Protein AF-A0A2W5QM02-F1 (afdb_monomer_lite)

Radius of gyration: 65.1 Å; chains: 1; bounding box: 108×32×176 Å

Organism: NCBI:txid1549858

Sequence (210 aa):
MVDKAADEVVAARGCTPAEVTPYQVAKYLGCEPNGALYAKVRDWRRRRQDERGLAAIDMPAGAEGDFRAMLEQLTTQAVDHFVRTVRMVGGDLDRTAAMRIADAERRRVEAESETAEVLDLCQKAETDLAAATVRIGTLEDALAQAQRREDVLRGRLDQREADAAGHDTTAGPEEIVAAEAAEPSHSDGVDTDTPVQHAMPFHAADGASE

Foldseek 3Di:
DLLVLLVVLCVVVVDDLVPRQLVSSCVSVVHDDDPVSNVVSVVSSVVVVVVVVPDPPPQPVCNVVVVVVVVVVVVVVVVVVVVVVVVVVVVVVVVVVVVVVVVVVVVVVVVVVVVVVVVVVVVVVVVVVVVVVVVVVVVVVVVVVVVVVVVVVVVVVVVVVVVVVVVVVPPPPDDDDDDDDDDDDDDDDDDDDDDDDDDDDDDDDDDDDD

Secondary structure (DSSP, 8-state):
-HHHHHHHHHHHHT--TTT--HHHHHHHTT----HHHHHHHHHHHHHHHHHHHS------TTHHHHHHHHHHHHHHHHHHHHHHHHHHHHHHHHHHHHHHHHHHHHHHHHHHHHHHHHHHHHHHHHHHHHHHHHHHHHHHHHHHHHHHHHHHHHHHHHHHHHHHHHHTT-----------------------------------------

Structure (mmCIF, N/CA/C/O backbone):
data_AF-A0A2W5QM02-F1
#
_entry.id   AF-A0A2W5QM02-F1
#
loop_
_atom_site.group_PDB
_atom_site.id
_atom_site.type_symbol
_atom_site.label_atom_id
_atom_site.label_alt_id
_atom_site.label_comp_id
_atom_site.label_asym_id
_atom_site.label_entity_id
_atom_site.label_seq_id
_atom_site.pdbx_PDB_ins_code
_atom_site.Cartn_x
_atom_site.Cartn_y
_atom_site.Cartn_z
_atom_site.occupancy
_atom_site.B_iso_or_equiv
_atom_site.auth_seq_id
_atom_site.auth_comp_id
_atom_site.auth_asym_id
_atom_site.auth_atom_id
_atom_site.pdbx_PDB_model_num
ATOM 1 N N . MET A 1 1 ? -12.556 -9.566 67.731 1.00 70.19 1 MET A N 1
ATOM 2 C CA . MET A 1 1 ? -12.362 -10.015 69.131 1.00 70.19 1 MET A CA 1
ATOM 3 C C . MET A 1 1 ? -12.982 -9.032 70.120 1.00 70.19 1 MET A C 1
ATOM 5 O O . MET A 1 1 ? -13.856 -9.446 70.861 1.00 70.19 1 MET A O 1
ATOM 9 N N . VAL A 1 2 ? -12.606 -7.745 70.085 1.00 79.00 2 VAL A N 1
ATOM 10 C CA . VAL A 1 2 ? -13.185 -6.699 70.960 1.00 79.00 2 VAL A CA 1
ATOM 11 C C . VAL A 1 2 ? -14.681 -6.481 70.705 1.00 79.00 2 VAL A C 1
ATOM 13 O O . VAL A 1 2 ? -15.441 -6.444 71.660 1.00 79.00 2 VAL A O 1
ATOM 16 N N . ASP A 1 3 ? -15.106 -6.423 69.441 1.00 82.69 3 ASP A N 1
ATOM 17 C CA . ASP A 1 3 ? -16.519 -6.232 69.072 1.00 82.69 3 ASP A CA 1
ATOM 18 C C . ASP A 1 3 ? -17.416 -7.361 69.600 1.00 82.69 3 ASP A C 1
ATOM 20 O O . ASP A 1 3 ? -18.421 -7.100 70.247 1.00 82.69 3 ASP A O 1
ATOM 24 N N . LYS A 1 4 ? -16.986 -8.620 69.420 1.00 85.94 4 LYS A N 1
ATOM 25 C CA . LYS A 1 4 ? -17.695 -9.803 69.928 1.00 85.94 4 LYS A CA 1
ATOM 26 C C . LYS A 1 4 ? -17.806 -9.790 71.457 1.00 85.94 4 LYS A C 1
ATOM 28 O O . LYS A 1 4 ? -18.878 -10.028 71.989 1.00 85.94 4 LYS A O 1
ATOM 33 N N . ALA A 1 5 ? -16.719 -9.449 72.151 1.00 82.44 5 ALA A N 1
ATOM 34 C CA . ALA A 1 5 ? -16.721 -9.327 73.606 1.00 82.44 5 ALA A CA 1
ATOM 35 C C . ALA A 1 5 ? -17.612 -8.176 74.102 1.00 82.44 5 ALA A C 1
ATOM 37 O O . ALA A 1 5 ? -18.278 -8.306 75.123 1.00 82.44 5 ALA A O 1
ATOM 38 N N . ALA A 1 6 ? -17.648 -7.049 73.389 1.00 82.12 6 ALA A N 1
ATOM 39 C CA . ALA A 1 6 ? -18.544 -5.944 73.711 1.00 82.12 6 ALA A CA 1
ATOM 40 C C . ALA A 1 6 ? -20.019 -6.337 73.506 1.00 82.12 6 ALA A C 1
ATOM 42 O O . ALA A 1 6 ? -20.840 -6.050 74.375 1.00 82.12 6 ALA A O 1
ATOM 43 N N . ASP A 1 7 ? -20.338 -7.060 72.429 1.00 84.62 7 ASP A N 1
ATOM 44 C CA . ASP A 1 7 ? -21.678 -7.604 72.171 1.00 84.62 7 ASP A CA 1
ATOM 45 C C . ASP A 1 7 ? -22.087 -8.667 73.216 1.00 84.62 7 ASP A C 1
ATOM 47 O O . ASP A 1 7 ? -23.228 -8.687 73.675 1.00 84.62 7 ASP A O 1
ATOM 51 N N . GLU A 1 8 ? -21.158 -9.514 73.663 1.00 85.69 8 GLU A N 1
ATOM 52 C CA . GLU A 1 8 ? -21.390 -10.498 74.733 1.00 85.69 8 GLU A CA 1
ATOM 53 C C . GLU A 1 8 ? -21.613 -9.819 76.095 1.00 85.69 8 GLU A C 1
ATOM 55 O O . GLU A 1 8 ? -22.464 -10.255 76.870 1.00 85.69 8 GLU A O 1
ATOM 60 N N . VAL A 1 9 ? -20.921 -8.708 76.379 1.00 83.88 9 VAL A N 1
ATOM 61 C CA . VAL A 1 9 ? -21.158 -7.884 77.580 1.00 83.88 9 VAL A CA 1
ATOM 62 C C . VAL A 1 9 ? -22.532 -7.207 77.533 1.00 83.88 9 VAL A C 1
ATOM 64 O O . VAL A 1 9 ? -23.208 -7.163 78.563 1.00 83.88 9 VAL A O 1
ATOM 67 N N . VAL A 1 10 ? -22.963 -6.723 76.361 1.00 85.44 10 VAL A N 1
ATOM 68 C CA . VAL A 1 10 ? -24.332 -6.218 76.132 1.00 85.44 10 VAL A CA 1
ATOM 69 C C . VAL A 1 10 ? -25.358 -7.307 76.432 1.00 85.44 10 VAL A C 1
ATOM 71 O O . VAL A 1 10 ? -26.274 -7.084 77.222 1.00 85.44 10 VAL A O 1
ATOM 74 N N . ALA A 1 11 ? -25.184 -8.493 75.847 1.00 85.38 11 ALA A N 1
ATOM 75 C CA . ALA A 1 11 ? -26.117 -9.606 75.993 1.00 85.38 11 ALA A CA 1
ATOM 76 C C . ALA A 1 11 ? -26.186 -10.128 77.438 1.00 85.38 11 ALA A C 1
ATOM 78 O O . ALA A 1 11 ? -27.273 -10.371 77.955 1.00 85.38 11 ALA A O 1
ATOM 79 N N . ALA A 1 12 ? -25.043 -10.243 78.119 1.00 83.25 12 ALA A N 1
ATOM 80 C CA . ALA A 1 12 ? -24.969 -10.748 79.490 1.00 83.25 12 ALA A CA 1
ATOM 81 C C . ALA A 1 12 ? -25.548 -9.779 80.534 1.00 83.25 12 ALA A C 1
ATOM 83 O O . ALA A 1 12 ? -25.947 -10.210 81.615 1.00 83.25 12 ALA A O 1
ATOM 84 N N . ARG A 1 13 ? -25.567 -8.471 80.246 1.00 81.19 13 ARG A N 1
ATOM 85 C CA . ARG A 1 13 ? -26.055 -7.436 81.175 1.00 81.19 13 ARG A CA 1
ATOM 86 C C . ARG A 1 13 ? -27.401 -6.836 80.787 1.00 81.19 13 ARG A C 1
ATOM 88 O O . ARG A 1 13 ? -27.953 -6.080 81.580 1.00 81.19 13 ARG A O 1
ATOM 95 N N . GLY A 1 14 ? -27.906 -7.139 79.592 1.00 76.12 14 GLY A N 1
ATOM 96 C CA . GLY A 1 14 ? -29.138 -6.556 79.064 1.00 76.12 14 GLY A CA 1
ATOM 97 C C . GLY A 1 14 ? -29.080 -5.031 78.922 1.00 76.12 14 GLY A C 1
ATOM 98 O O . GLY A 1 14 ? -30.115 -4.378 79.001 1.00 76.12 14 GLY A O 1
ATOM 99 N N . CYS A 1 15 ? -27.885 -4.452 78.767 1.00 80.44 15 CYS A N 1
ATOM 100 C CA . CYS A 1 15 ? -27.685 -3.004 78.698 1.00 80.44 15 CYS A CA 1
ATOM 101 C C . CYS A 1 15 ? -27.652 -2.498 77.252 1.00 80.44 15 CYS A C 1
ATOM 103 O O . CYS A 1 15 ? -27.472 -3.264 76.306 1.00 80.44 15 CYS A O 1
ATOM 105 N N . THR A 1 16 ? -27.810 -1.192 77.043 1.00 81.06 16 THR A N 1
ATOM 106 C CA . THR A 1 16 ? -27.658 -0.634 75.690 1.00 81.06 16 THR A CA 1
ATOM 107 C C . THR A 1 16 ? -26.169 -0.509 75.307 1.00 81.06 16 THR A C 1
ATOM 109 O O . THR A 1 16 ? -25.324 -0.301 76.179 1.00 81.06 16 THR A O 1
ATOM 112 N N . PRO A 1 17 ? -25.789 -0.562 74.010 1.00 81.69 17 PRO A N 1
ATOM 113 C CA . PRO A 1 17 ? -24.401 -0.355 73.567 1.00 81.69 17 PRO A CA 1
ATOM 114 C C . PRO A 1 17 ? -23.770 0.968 74.046 1.00 81.69 17 PRO A C 1
ATOM 116 O O . PRO A 1 17 ? -22.546 1.091 74.135 1.00 81.69 17 PRO A O 1
ATOM 119 N N . ALA A 1 18 ? -24.598 1.963 74.389 1.00 80.88 18 ALA A N 1
ATOM 120 C CA . ALA A 1 18 ? -24.164 3.233 74.965 1.00 80.88 18 ALA A CA 1
ATOM 121 C C . ALA A 1 18 ? -23.69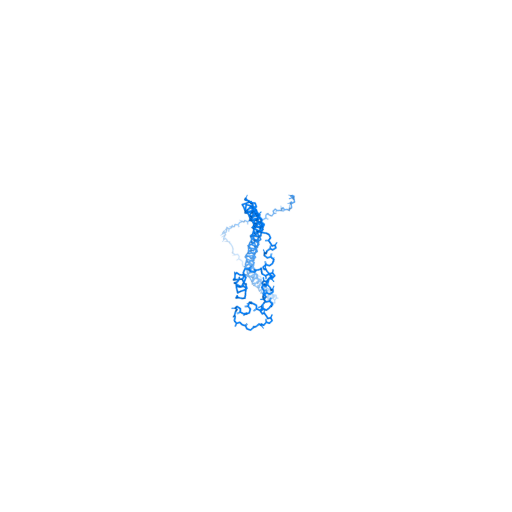2 3.109 76.429 1.00 80.88 18 ALA A C 1
ATOM 123 O O . ALA A 1 18 ? -22.816 3.863 76.856 1.00 80.88 18 ALA A O 1
ATOM 124 N N . GLU A 1 19 ? -24.220 2.140 77.177 1.00 82.38 19 GLU A N 1
ATOM 125 C CA . GLU A 1 19 ? -23.939 1.909 78.601 1.00 82.38 19 GLU A CA 1
ATOM 126 C C . GLU A 1 19 ? -22.705 1.024 78.836 1.00 82.38 19 GLU A C 1
ATOM 128 O O . GLU A 1 19 ? -22.156 0.998 79.940 1.00 82.38 19 GLU A O 1
ATOM 133 N N . VAL A 1 20 ? -22.220 0.326 77.803 1.00 84.56 20 VAL A N 1
ATOM 134 C CA . VAL A 1 20 ? -21.036 -0.543 77.896 1.00 84.56 20 VAL A CA 1
ATOM 135 C C . VAL A 1 20 ? -19.776 0.287 78.053 1.00 84.56 20 VAL A C 1
ATOM 137 O O . VAL A 1 20 ? -19.350 0.960 77.113 1.00 84.56 20 VAL A O 1
ATOM 140 N N . THR A 1 21 ? -19.129 0.230 79.213 1.00 86.25 21 THR A N 1
ATOM 141 C CA . THR A 1 21 ? -17.875 0.964 79.420 1.00 86.25 21 THR A CA 1
ATOM 142 C C . THR A 1 21 ? -16.672 0.169 78.895 1.00 86.25 21 THR A C 1
ATOM 144 O O . THR A 1 21 ? -16.645 -1.058 79.002 1.00 86.25 21 THR A O 1
ATOM 147 N N . PRO A 1 22 ? -15.620 0.831 78.374 1.00 84.81 22 PRO A N 1
ATOM 148 C CA . PRO A 1 22 ? -14.420 0.138 77.892 1.00 84.81 22 PRO A CA 1
ATOM 149 C C . PRO A 1 22 ? -13.742 -0.751 78.944 1.00 84.81 22 PRO A C 1
ATOM 151 O O . PRO A 1 22 ? -13.165 -1.783 78.612 1.00 84.81 22 PRO A O 1
ATOM 154 N N . TYR A 1 23 ? -13.865 -0.386 80.222 1.00 84.81 23 TYR A N 1
ATOM 155 C CA . TYR A 1 23 ? -13.373 -1.178 81.347 1.00 84.81 23 TYR A CA 1
ATOM 156 C C . TYR A 1 23 ? -14.112 -2.517 81.504 1.00 84.81 23 TYR A C 1
ATOM 158 O O . TYR A 1 23 ? -13.507 -3.526 81.855 1.00 84.81 23 TYR A O 1
ATOM 166 N N . GLN A 1 24 ? -15.413 -2.556 81.213 1.00 83.56 24 GLN A N 1
ATOM 167 C CA . GLN A 1 24 ? -16.201 -3.790 81.279 1.00 83.56 24 GLN A CA 1
ATOM 168 C C . GLN A 1 24 ? -15.778 -4.777 80.187 1.00 83.56 24 GLN A C 1
ATOM 170 O O . GLN A 1 24 ? -15.658 -5.968 80.459 1.00 83.56 24 GLN A O 1
ATOM 175 N N . VAL A 1 25 ? -15.476 -4.271 78.989 1.00 83.75 25 VAL A N 1
ATOM 176 C CA . VAL A 1 25 ? -14.951 -5.081 77.880 1.00 83.75 25 VAL A CA 1
ATOM 177 C C . VAL A 1 25 ? -13.534 -5.579 78.190 1.00 83.75 25 VAL A C 1
ATOM 179 O O . VAL A 1 25 ? -13.230 -6.741 77.940 1.00 83.75 25 VAL A O 1
ATOM 182 N N . ALA A 1 26 ? -12.688 -4.747 78.811 1.00 85.19 26 ALA A N 1
ATOM 183 C CA . ALA A 1 26 ? -11.350 -5.145 79.266 1.00 85.19 26 ALA A CA 1
ATOM 184 C C . ALA A 1 26 ? -11.403 -6.275 80.306 1.00 85.19 26 ALA A C 1
ATOM 186 O O . ALA A 1 26 ? -10.700 -7.276 80.182 1.00 85.19 26 ALA A O 1
ATOM 187 N N . LYS A 1 27 ? -12.295 -6.138 81.298 1.00 86.19 27 LYS A N 1
ATOM 188 C CA . LYS A 1 27 ? -12.514 -7.141 82.346 1.00 86.19 27 LYS A CA 1
ATOM 189 C C . LYS A 1 27 ? -13.035 -8.461 81.777 1.00 86.19 27 LYS A C 1
ATOM 191 O O . LYS A 1 27 ? -12.634 -9.515 82.251 1.00 86.19 27 LYS A O 1
ATOM 196 N N . TYR A 1 28 ? -13.905 -8.402 80.769 1.00 84.88 28 TYR A N 1
ATOM 197 C CA . TYR A 1 28 ? -14.427 -9.590 80.093 1.00 84.88 28 TYR A CA 1
ATOM 198 C C . TYR A 1 28 ? -13.350 -10.321 79.279 1.00 84.88 28 TYR A C 1
ATOM 200 O O . TYR A 1 28 ? -13.291 -11.545 79.281 1.00 84.88 28 TYR A O 1
ATOM 208 N N . LEU A 1 29 ? -12.455 -9.572 78.633 1.00 84.31 29 LEU A N 1
ATOM 209 C CA . LEU A 1 29 ? -11.336 -10.115 77.859 1.00 84.31 29 LEU A CA 1
ATOM 210 C C . LEU A 1 29 ? -10.138 -10.554 78.719 1.00 84.31 29 LEU A C 1
ATOM 212 O O . LEU A 1 29 ? -9.174 -11.085 78.172 1.00 84.31 29 LEU A O 1
ATOM 216 N N . GLY A 1 30 ? -10.169 -10.315 80.036 1.00 83.44 30 GLY A N 1
ATOM 217 C CA . GLY A 1 30 ? -9.066 -10.640 80.944 1.00 83.44 30 GLY A CA 1
ATOM 218 C C . GLY A 1 30 ? -7.769 -9.878 80.645 1.00 83.44 30 GLY A C 1
ATOM 219 O O . GLY A 1 30 ? -6.693 -10.360 80.985 1.00 83.44 30 GLY A O 1
ATOM 220 N N . CYS A 1 31 ? -7.852 -8.716 79.990 1.00 82.94 31 CYS A N 1
ATOM 221 C CA . CYS A 1 31 ? -6.693 -7.930 79.563 1.00 82.94 31 CYS A CA 1
ATOM 222 C C . CYS A 1 31 ? -6.575 -6.608 80.332 1.00 82.94 31 CYS A C 1
ATOM 224 O O . CYS A 1 31 ? -7.580 -6.029 80.755 1.00 82.94 31 CYS A O 1
ATOM 226 N N . GLU A 1 32 ? -5.353 -6.080 80.453 1.00 82.19 32 GLU A N 1
ATOM 227 C CA . GLU A 1 32 ? -5.149 -4.757 81.044 1.00 82.19 32 GLU A CA 1
ATOM 228 C C . GLU A 1 32 ? -5.805 -3.654 80.191 1.00 82.19 32 GLU A C 1
ATOM 230 O O . GLU A 1 32 ? -5.692 -3.667 78.958 1.00 82.19 32 GLU A O 1
ATOM 235 N N . PRO A 1 33 ? -6.502 -2.683 80.812 1.00 78.69 33 PRO A N 1
ATOM 236 C CA . PRO A 1 33 ? -7.115 -1.588 80.076 1.00 78.69 33 PRO A CA 1
ATOM 237 C C . PRO A 1 33 ? -6.045 -0.728 79.393 1.00 78.69 33 PRO A C 1
ATOM 239 O O . PRO A 1 33 ? -5.286 -0.027 80.057 1.00 78.69 33 PRO A O 1
ATOM 242 N N . ASN A 1 34 ? -6.003 -0.746 78.058 1.00 84.38 34 ASN A N 1
ATOM 243 C CA . ASN A 1 34 ? -5.109 0.108 77.276 1.00 84.38 34 ASN A CA 1
ATOM 244 C C . ASN A 1 34 ? -5.888 1.122 76.415 1.00 84.38 34 ASN A C 1
ATOM 246 O O . ASN A 1 34 ? -7.068 0.940 76.094 1.00 84.38 34 ASN A O 1
ATOM 250 N N . GLY A 1 35 ? -5.215 2.201 76.002 1.00 84.12 35 GLY A N 1
ATOM 251 C CA . GLY A 1 35 ? -5.830 3.256 75.188 1.00 84.12 35 GLY A CA 1
ATOM 252 C C . GLY A 1 35 ? -6.360 2.774 73.827 1.00 84.12 35 GLY A C 1
ATOM 253 O O . GLY A 1 35 ? -7.368 3.290 73.342 1.00 84.12 35 GLY A O 1
ATOM 254 N N . ALA A 1 36 ? -5.744 1.745 73.236 1.00 84.12 36 ALA A N 1
ATOM 255 C CA . ALA A 1 36 ? -6.172 1.163 71.963 1.00 84.12 36 ALA A CA 1
ATOM 256 C C . ALA A 1 36 ? -7.489 0.373 72.089 1.00 84.12 36 ALA A C 1
ATOM 258 O O . ALA A 1 36 ? -8.341 0.440 71.202 1.00 84.12 36 ALA A O 1
ATOM 259 N N . LEU A 1 37 ? -7.708 -0.320 73.207 1.00 85.88 37 LEU A N 1
ATOM 260 C CA . LEU A 1 37 ? -8.962 -0.993 73.532 1.00 85.88 37 LEU A CA 1
ATOM 261 C C . LEU A 1 37 ? -10.084 0.036 73.687 1.00 85.88 37 LEU A C 1
ATOM 263 O O . LEU A 1 37 ? -11.177 -0.151 73.160 1.00 85.88 37 LEU A O 1
ATOM 267 N N . TYR A 1 38 ? -9.802 1.162 74.340 1.00 88.31 38 TYR A N 1
ATOM 268 C CA . TYR A 1 38 ? -10.787 2.229 74.533 1.00 88.31 38 TYR A CA 1
ATOM 269 C C . TYR A 1 38 ? -11.161 2.917 73.222 1.00 88.31 38 TYR A C 1
ATOM 271 O O . TYR A 1 38 ? -12.298 3.364 73.065 1.00 88.31 38 TYR A O 1
ATOM 279 N N . ALA A 1 39 ? -10.221 3.024 72.282 1.00 87.62 39 ALA A N 1
ATOM 280 C CA . ALA A 1 39 ? -10.511 3.490 70.931 1.00 87.62 39 ALA A CA 1
ATOM 281 C C . ALA A 1 39 ? -11.424 2.497 70.193 1.00 87.62 39 ALA A C 1
ATOM 283 O O . ALA A 1 39 ? -12.447 2.907 69.651 1.00 87.62 39 ALA A O 1
ATOM 284 N N . LYS A 1 40 ? -11.128 1.192 70.262 1.00 88.19 40 LYS A N 1
ATOM 285 C CA . LYS A 1 40 ? -11.932 0.142 69.612 1.00 88.19 40 LYS A CA 1
ATOM 286 C C . LYS A 1 40 ? -13.347 0.017 70.179 1.00 88.19 40 LYS A C 1
ATOM 288 O O . LYS A 1 40 ? -14.286 -0.115 69.409 1.00 88.19 40 LYS A O 1
ATOM 293 N N . VAL A 1 41 ? -13.529 0.121 71.498 1.00 87.06 41 VAL A N 1
ATOM 294 C CA . VAL A 1 41 ? -14.873 0.091 72.112 1.00 87.06 41 VAL A CA 1
ATOM 295 C C . VAL A 1 41 ? -15.684 1.340 71.743 1.00 87.06 41 VAL A C 1
ATOM 297 O O . VAL A 1 41 ? -16.892 1.252 71.544 1.00 87.06 41 VAL A O 1
ATOM 300 N N . ARG A 1 42 ? -15.038 2.506 71.600 1.00 87.94 42 ARG A N 1
ATOM 301 C CA . ARG A 1 42 ? -15.707 3.726 71.114 1.00 87.94 42 ARG A CA 1
ATOM 302 C C . ARG A 1 42 ? -16.105 3.626 69.642 1.00 87.94 42 ARG A C 1
ATOM 304 O O . ARG A 1 42 ? -17.203 4.051 69.300 1.00 87.94 42 ARG A O 1
ATOM 311 N N . ASP A 1 43 ? -15.245 3.056 68.803 1.00 88.62 43 ASP A N 1
ATOM 312 C CA . ASP A 1 43 ? -15.536 2.800 67.390 1.00 88.62 43 ASP A CA 1
ATOM 313 C C . ASP A 1 43 ? -16.677 1.787 67.213 1.00 88.62 43 ASP A C 1
ATOM 315 O O . ASP A 1 43 ? -17.647 2.060 66.510 1.00 88.62 43 ASP A O 1
ATOM 319 N N . TRP A 1 44 ? -16.628 0.669 67.943 1.00 91.00 44 TRP A N 1
ATOM 320 C CA . TRP A 1 44 ? -17.723 -0.301 67.999 1.00 91.00 44 TRP A CA 1
ATOM 321 C C . TRP A 1 44 ? -19.041 0.363 68.412 1.00 91.00 44 TRP A C 1
ATOM 323 O O . TRP A 1 44 ? -20.063 0.169 67.756 1.00 91.00 44 TRP A O 1
ATOM 333 N N . ARG A 1 45 ? -19.023 1.212 69.449 1.00 86.81 45 ARG A N 1
ATOM 334 C CA . ARG A 1 45 ? -20.225 1.928 69.895 1.00 86.81 45 ARG A CA 1
ATOM 335 C C . ARG A 1 45 ? -20.779 2.839 68.799 1.00 86.81 45 ARG A C 1
ATOM 337 O O . ARG A 1 45 ? -21.991 2.860 68.614 1.00 86.81 45 ARG A O 1
ATOM 344 N N . ARG A 1 46 ? -19.913 3.566 68.084 1.00 84.56 46 ARG A N 1
ATOM 345 C CA . ARG A 1 46 ? -20.311 4.433 66.966 1.00 84.56 46 ARG A CA 1
ATOM 346 C C . ARG A 1 46 ? -20.964 3.615 65.850 1.00 84.56 46 ARG A C 1
ATOM 348 O O . ARG A 1 46 ? -22.095 3.907 65.492 1.00 84.56 46 ARG A O 1
ATOM 355 N N . ARG A 1 47 ? -20.333 2.517 65.418 1.00 84.50 47 ARG A N 1
ATOM 356 C CA . ARG A 1 47 ? -20.898 1.606 64.406 1.00 84.50 47 ARG A CA 1
ATOM 357 C C . ARG A 1 47 ? -22.264 1.049 64.812 1.00 84.50 47 ARG A C 1
ATOM 359 O O . ARG A 1 47 ? -23.192 1.083 64.017 1.00 84.50 47 ARG A O 1
ATOM 366 N N . ARG A 1 48 ? -22.436 0.622 66.069 1.00 82.94 48 ARG A N 1
ATOM 367 C CA . ARG A 1 48 ? -23.733 0.131 66.579 1.00 82.94 48 ARG A CA 1
ATOM 368 C C . ARG A 1 48 ? -24.799 1.223 66.700 1.00 82.94 48 ARG A C 1
ATOM 370 O O . ARG A 1 48 ? -25.988 0.917 66.654 1.00 82.94 48 ARG A O 1
ATOM 377 N N . GLN A 1 49 ? -24.401 2.477 66.897 1.00 78.44 49 GLN A N 1
ATOM 378 C CA . GLN A 1 49 ? -25.316 3.620 66.885 1.00 78.44 49 GLN A CA 1
ATOM 379 C C . GLN A 1 49 ? -25.735 3.976 65.456 1.00 78.44 49 GLN A C 1
ATOM 381 O O . GLN A 1 49 ? -26.921 4.194 65.229 1.00 78.44 49 GLN A O 1
ATOM 386 N N . ASP A 1 50 ? -24.805 3.941 64.503 1.00 75.31 50 ASP A N 1
ATOM 387 C CA . ASP A 1 50 ? -25.075 4.184 63.082 1.00 75.31 50 ASP A CA 1
ATOM 388 C C . ASP A 1 50 ? -25.956 3.070 62.483 1.00 75.31 50 ASP A C 1
ATOM 390 O O . ASP A 1 50 ? -26.928 3.353 61.788 1.00 75.31 50 ASP A O 1
ATOM 394 N N . GLU A 1 51 ? -25.707 1.805 62.843 1.00 71.69 51 GLU A N 1
ATOM 395 C CA . GLU A 1 51 ? -26.554 0.652 62.489 1.00 71.69 51 GLU A CA 1
ATOM 396 C C . GLU A 1 51 ? -27.972 0.754 63.073 1.00 71.69 51 GLU A C 1
ATOM 398 O O . GLU A 1 51 ? -28.929 0.334 62.433 1.00 71.69 51 GLU A O 1
ATOM 403 N N . ARG A 1 52 ? -28.130 1.321 64.279 1.00 66.50 52 ARG A N 1
ATOM 404 C CA . ARG A 1 52 ? -29.453 1.597 64.871 1.00 66.50 52 ARG A CA 1
ATOM 405 C C . ARG A 1 52 ? -30.138 2.819 64.251 1.00 66.50 52 ARG A C 1
ATOM 407 O O . ARG A 1 52 ? -31.359 2.912 64.323 1.00 66.50 52 ARG A O 1
ATOM 414 N N . GLY A 1 53 ? -29.363 3.756 63.701 1.00 61.59 53 GLY A N 1
ATOM 415 C CA . GLY A 1 53 ? -29.847 4.949 63.001 1.00 61.59 53 GLY A CA 1
ATOM 416 C C . GLY A 1 53 ? -30.257 4.681 61.552 1.00 61.59 53 GLY A C 1
ATOM 417 O O . GLY A 1 53 ? -31.096 5.397 61.008 1.00 61.59 53 GLY A O 1
ATOM 418 N N . LEU A 1 54 ? -29.725 3.618 60.945 1.00 59.78 54 LEU A N 1
ATOM 419 C CA . LEU A 1 54 ? -30.248 3.023 59.722 1.00 59.78 54 LEU A CA 1
ATOM 420 C C . LEU A 1 54 ? -31.552 2.299 60.064 1.00 59.78 54 LEU A C 1
ATOM 422 O O . LEU A 1 54 ? -31.577 1.093 60.301 1.00 59.78 54 LEU A O 1
ATOM 426 N N . ALA A 1 55 ? -32.652 3.053 60.110 1.00 59.06 55 ALA A N 1
ATOM 427 C CA . ALA A 1 55 ? -33.974 2.456 60.020 1.00 59.06 55 ALA A CA 1
ATOM 428 C C . ALA A 1 55 ? -33.951 1.479 58.838 1.00 59.06 55 ALA A C 1
ATOM 430 O O . ALA A 1 55 ? -33.543 1.860 57.739 1.00 59.06 55 ALA A O 1
ATOM 431 N N . ALA A 1 56 ? -34.325 0.220 59.085 1.00 61.41 56 ALA A N 1
ATOM 432 C CA . ALA A 1 56 ? -34.533 -0.745 58.021 1.00 61.41 56 ALA A CA 1
ATOM 433 C C . ALA A 1 56 ? -35.461 -0.075 57.005 1.00 61.41 56 ALA A C 1
ATOM 435 O O . ALA A 1 56 ? -36.605 0.239 57.331 1.00 61.41 56 ALA A O 1
ATOM 436 N N . ILE A 1 57 ? -34.925 0.258 55.829 1.00 63.28 57 ILE A N 1
ATOM 437 C CA . ILE A 1 57 ? -35.727 0.811 54.747 1.00 63.28 57 ILE A CA 1
ATOM 438 C C . ILE A 1 57 ? -36.690 -0.311 54.401 1.00 63.28 57 ILE A C 1
ATOM 440 O O . ILE A 1 57 ? -36.272 -1.332 53.856 1.00 63.28 57 ILE A O 1
ATOM 444 N N . ASP A 1 58 ? -37.942 -0.147 54.815 1.00 63.84 58 ASP A N 1
ATOM 445 C CA . ASP A 1 58 ? -38.995 -1.122 54.592 1.00 63.84 58 ASP A CA 1
ATOM 446 C C . ASP A 1 58 ? -39.229 -1.172 53.081 1.00 63.84 58 ASP A C 1
ATOM 448 O O . ASP A 1 58 ? -39.823 -0.269 52.486 1.00 63.84 58 ASP A O 1
ATOM 452 N N . MET A 1 59 ? -38.595 -2.148 52.430 1.00 65.50 59 MET A N 1
ATOM 453 C CA . MET A 1 59 ? -38.623 -2.273 50.983 1.00 65.50 59 MET A CA 1
ATOM 454 C C . MET A 1 59 ? -40.012 -2.789 50.601 1.00 65.50 59 MET A C 1
ATOM 456 O O . MET A 1 59 ? -40.378 -3.883 51.039 1.00 65.50 59 MET A O 1
ATOM 460 N N . PRO A 1 60 ? -40.801 -2.050 49.799 1.00 80.19 60 PRO A N 1
ATOM 461 C CA . PRO A 1 60 ? -42.118 -2.511 49.386 1.00 80.19 60 PRO A CA 1
ATOM 462 C C . PRO A 1 60 ? -42.009 -3.877 48.709 1.00 80.19 60 PRO A C 1
ATOM 464 O O . PRO A 1 60 ? -41.124 -4.091 47.874 1.00 80.19 60 PRO A O 1
ATOM 467 N N . ALA A 1 61 ? -42.908 -4.802 49.048 1.00 73.06 61 ALA A N 1
ATOM 468 C CA . ALA A 1 61 ? -42.956 -6.111 48.408 1.00 73.06 61 ALA A CA 1
ATOM 469 C C . ALA A 1 61 ? -43.122 -5.931 46.885 1.00 73.06 61 ALA A C 1
ATOM 471 O O . ALA A 1 61 ? -44.141 -5.418 46.430 1.00 73.06 61 ALA A O 1
ATOM 472 N N . GLY A 1 62 ? -42.098 -6.308 46.112 1.00 74.06 62 GLY A N 1
ATOM 473 C CA . GLY A 1 62 ? -42.034 -6.121 44.654 1.00 74.06 62 GLY A CA 1
ATOM 474 C C . GLY A 1 62 ? -40.914 -5.191 44.169 1.00 74.06 62 GLY A C 1
ATOM 475 O O . GLY A 1 62 ? -40.394 -5.407 43.078 1.00 74.06 62 GLY A O 1
ATOM 476 N N . ALA A 1 63 ? -40.439 -4.254 45.000 1.00 82.94 63 ALA A N 1
ATOM 477 C CA . ALA A 1 63 ? -39.415 -3.275 44.607 1.00 82.94 63 ALA A CA 1
ATOM 478 C C . ALA A 1 63 ? -38.058 -3.914 44.243 1.00 82.94 63 ALA A C 1
ATOM 480 O O . ALA A 1 63 ? -37.337 -3.407 43.387 1.00 82.94 63 ALA A O 1
ATOM 481 N N . GLU A 1 64 ? -37.717 -5.056 44.849 1.00 82.88 64 GLU A N 1
ATOM 482 C CA . GLU A 1 64 ? -36.520 -5.827 44.483 1.00 82.88 64 GLU A CA 1
ATOM 483 C C . GLU A 1 64 ? -36.626 -6.406 43.061 1.00 82.88 64 GLU A C 1
ATOM 485 O O . GLU A 1 64 ? -35.647 -6.413 42.313 1.00 82.88 64 GLU A O 1
ATOM 490 N N . GLY A 1 65 ? -37.822 -6.867 42.676 1.00 87.38 65 GLY A N 1
ATOM 491 C CA . GLY A 1 65 ? -38.099 -7.380 41.335 1.00 87.38 65 GLY A CA 1
ATOM 492 C C . GLY A 1 65 ? -38.012 -6.276 40.288 1.00 87.38 65 GLY A C 1
ATOM 493 O O . GLY A 1 65 ? -37.330 -6.450 39.280 1.00 87.38 65 GLY A O 1
ATOM 494 N N . ASP A 1 66 ? -38.609 -5.120 40.576 1.00 88.50 66 ASP A N 1
ATOM 495 C CA . ASP A 1 66 ? -38.570 -3.949 39.695 1.00 88.50 66 ASP A CA 1
ATOM 496 C C . ASP A 1 66 ? -37.142 -3.416 39.520 1.00 88.50 66 ASP A C 1
ATOM 498 O O . ASP A 1 66 ? -36.716 -3.110 38.405 1.00 88.50 66 ASP A O 1
ATOM 502 N N . PHE A 1 67 ? -36.361 -3.358 40.602 1.00 88.62 67 PHE A N 1
ATOM 503 C CA . PHE A 1 67 ? -34.960 -2.948 40.538 1.00 88.62 67 PHE A CA 1
ATOM 504 C C . PHE A 1 67 ? -34.111 -3.939 39.734 1.00 88.62 67 PHE A C 1
ATOM 506 O O . PHE A 1 67 ? -33.300 -3.530 38.903 1.00 88.62 67 PHE A O 1
ATOM 513 N N . ARG A 1 68 ? -34.320 -5.248 39.930 1.00 92.31 68 ARG A N 1
ATOM 514 C CA . ARG A 1 68 ? -33.632 -6.288 39.154 1.00 92.31 68 ARG A CA 1
ATOM 515 C C . ARG A 1 68 ? -33.992 -6.205 37.670 1.00 92.31 68 ARG A C 1
ATOM 517 O O . ARG A 1 68 ? -33.087 -6.248 36.843 1.00 92.31 68 ARG A O 1
ATOM 524 N N . ALA A 1 69 ? -35.269 -6.017 37.345 1.00 93.81 69 ALA A N 1
ATOM 525 C CA . ALA A 1 69 ? -35.732 -5.850 35.971 1.00 93.81 69 ALA A CA 1
ATOM 526 C C . ALA A 1 69 ? -35.143 -4.589 35.322 1.00 93.81 69 ALA A C 1
ATOM 528 O O . ALA A 1 69 ? -34.702 -4.633 34.176 1.00 93.81 69 ALA A O 1
ATOM 529 N N . MET A 1 70 ? -35.062 -3.479 36.063 1.00 94.81 70 MET A N 1
ATOM 530 C CA . MET A 1 70 ? -34.426 -2.252 35.583 1.00 94.81 70 MET A CA 1
ATOM 531 C C . MET A 1 70 ? -32.932 -2.462 35.314 1.00 94.81 70 MET A C 1
ATOM 533 O O . MET A 1 70 ? -32.438 -2.032 34.273 1.00 94.81 70 MET A O 1
ATOM 537 N N . LEU A 1 71 ? -32.215 -3.145 36.214 1.00 96.00 71 LEU A N 1
ATOM 538 C CA . LEU A 1 71 ? -30.806 -3.479 36.003 1.00 96.00 71 LEU A CA 1
ATOM 539 C C . LEU A 1 71 ? -30.617 -4.371 34.776 1.00 96.00 71 LEU A C 1
ATOM 541 O O . LEU A 1 71 ? -29.734 -4.101 33.971 1.00 96.00 71 LEU A O 1
ATOM 545 N N . GLU A 1 72 ? -31.450 -5.395 34.612 1.00 96.88 72 GLU A N 1
ATOM 546 C CA . GLU A 1 72 ? -31.393 -6.312 33.472 1.00 96.88 72 GLU A CA 1
ATOM 547 C C . GLU A 1 72 ? -31.713 -5.607 32.147 1.00 96.88 72 GLU A C 1
ATOM 549 O O . GLU A 1 72 ? -31.059 -5.830 31.126 1.00 96.88 72 GLU A O 1
ATOM 554 N N . GLN A 1 73 ? -32.667 -4.678 32.161 1.00 97.12 73 GLN A N 1
ATOM 555 C CA . GLN A 1 73 ? -32.969 -3.843 31.006 1.00 97.12 73 GLN A CA 1
ATOM 556 C C . GLN A 1 73 ? -31.796 -2.918 30.662 1.00 97.12 73 GLN A C 1
ATOM 558 O O . GLN A 1 73 ? -31.443 -2.777 29.490 1.00 97.12 73 GLN A O 1
ATOM 563 N N . LEU A 1 74 ? -31.169 -2.308 31.670 1.00 96.94 74 LEU A N 1
ATOM 564 C CA . LEU A 1 74 ? -30.060 -1.375 31.482 1.00 96.94 74 LEU A CA 1
ATOM 565 C C . LEU A 1 74 ? -28.802 -2.098 30.987 1.00 96.94 74 LEU A C 1
ATOM 567 O O . LEU A 1 74 ? -28.136 -1.607 30.075 1.00 96.94 74 LEU A O 1
ATOM 571 N N . THR A 1 75 ? -28.503 -3.291 31.510 1.00 97.12 75 THR A N 1
ATOM 572 C CA . THR A 1 75 ? -27.393 -4.118 31.015 1.00 97.12 75 THR A CA 1
ATOM 573 C C . THR A 1 75 ? -27.641 -4.586 29.588 1.00 97.12 75 THR A C 1
ATOM 575 O O . THR A 1 75 ? -26.738 -4.473 28.761 1.00 97.12 75 THR A O 1
ATOM 578 N N . THR A 1 76 ? -28.858 -5.028 29.264 1.00 97.38 76 THR A N 1
ATOM 579 C CA . THR A 1 76 ? -29.220 -5.438 27.899 1.00 97.38 76 THR A CA 1
ATOM 580 C C . THR A 1 76 ? -29.048 -4.279 26.918 1.00 97.38 76 THR A C 1
ATOM 582 O O . THR A 1 76 ? -28.375 -4.427 25.900 1.00 97.38 76 THR A O 1
ATOM 585 N N . GLN A 1 77 ? -29.558 -3.090 27.254 1.00 97.62 77 GLN A N 1
ATOM 586 C CA . GLN A 1 77 ? -29.405 -1.896 26.416 1.00 97.62 77 GLN A CA 1
ATOM 587 C C . GLN A 1 77 ? -27.940 -1.479 26.248 1.00 97.62 77 GLN A C 1
ATOM 589 O O . GLN A 1 77 ? -27.525 -1.124 25.142 1.00 97.62 77 GLN A O 1
ATOM 594 N N . ALA A 1 78 ? -27.149 -1.529 27.323 1.00 97.00 78 ALA A N 1
ATOM 595 C CA . ALA A 1 78 ? -25.733 -1.186 27.275 1.00 97.00 78 ALA A CA 1
ATOM 596 C C . ALA A 1 78 ? -24.945 -2.162 26.387 1.00 97.00 78 ALA A C 1
ATOM 598 O O . ALA A 1 78 ? -24.144 -1.725 25.557 1.00 97.00 78 ALA A O 1
ATOM 599 N N . VAL A 1 79 ? -25.197 -3.468 26.520 1.00 98.12 79 VAL A N 1
ATOM 600 C CA . VAL A 1 79 ? -24.546 -4.506 25.708 1.00 98.12 79 VAL A CA 1
ATOM 601 C C . VAL A 1 79 ? -24.961 -4.390 24.244 1.00 98.12 79 VAL A C 1
ATOM 603 O O . VAL A 1 79 ? -24.090 -4.388 23.377 1.00 98.12 79 VAL A O 1
ATOM 606 N N . ASP A 1 80 ? -26.249 -4.212 23.951 1.00 98.25 80 ASP A N 1
ATOM 607 C CA . ASP A 1 80 ? -26.730 -4.042 22.576 1.00 98.25 80 ASP A CA 1
ATOM 608 C C . ASP A 1 80 ? -26.124 -2.807 21.909 1.00 98.25 80 ASP A C 1
ATOM 610 O O . ASP A 1 80 ? -25.702 -2.856 20.747 1.00 98.25 80 ASP A O 1
ATOM 614 N N . HIS A 1 81 ? -26.045 -1.696 22.646 1.00 98.06 81 HIS A N 1
ATOM 615 C CA . HIS A 1 81 ? -25.413 -0.482 22.149 1.00 98.06 81 HIS A CA 1
ATOM 616 C C . HIS A 1 81 ? -23.926 -0.710 21.868 1.00 98.06 81 HIS A C 1
ATOM 618 O O . HIS A 1 81 ? -23.455 -0.379 20.779 1.00 98.06 81 HIS A O 1
ATOM 624 N N . PHE A 1 82 ? -23.205 -1.330 22.803 1.00 98.00 82 PHE A N 1
ATOM 625 C CA . PHE A 1 82 ? -21.789 -1.651 22.645 1.00 98.00 82 PHE A CA 1
ATOM 626 C C . PHE A 1 82 ? -21.529 -2.585 21.454 1.00 98.00 82 PHE A C 1
ATOM 628 O O . PHE A 1 82 ? -20.659 -2.322 20.627 1.00 98.00 82 PHE A O 1
ATOM 635 N N . VAL A 1 83 ? -22.312 -3.654 21.298 1.00 98.19 83 VAL A N 1
ATOM 636 C CA . VAL A 1 83 ? -22.165 -4.585 20.168 1.00 98.19 83 VAL A CA 1
ATOM 637 C C . VAL A 1 83 ? -22.442 -3.877 18.841 1.00 98.19 83 VAL A C 1
ATOM 639 O O . VAL A 1 83 ? -21.739 -4.109 17.854 1.00 98.19 83 VAL A O 1
ATOM 642 N N . ARG A 1 84 ? -23.443 -2.989 18.799 1.00 98.00 84 ARG A N 1
ATOM 643 C CA . ARG A 1 84 ? -23.771 -2.220 17.593 1.00 98.00 84 ARG A CA 1
ATOM 644 C C . ARG A 1 84 ? -22.653 -1.251 17.215 1.00 98.00 84 ARG A C 1
ATOM 646 O O . ARG A 1 84 ? -22.320 -1.171 16.033 1.00 98.00 84 ARG A O 1
ATOM 653 N N . THR A 1 85 ? -22.067 -0.542 18.177 1.00 98.06 85 THR A N 1
ATOM 654 C CA . THR A 1 85 ? -20.963 0.392 17.904 1.00 98.06 85 THR A CA 1
ATOM 655 C C . THR A 1 85 ? -19.705 -0.348 17.467 1.00 98.06 85 THR A C 1
ATOM 657 O O . THR A 1 85 ? -19.114 0.026 16.457 1.00 98.06 85 THR A O 1
ATOM 660 N N . 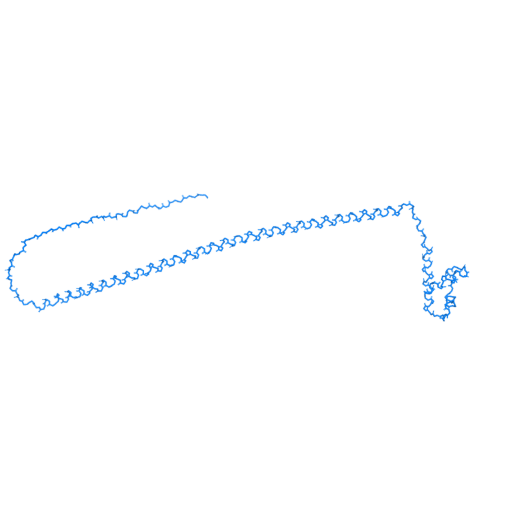VAL A 1 86 ? -19.348 -1.452 18.130 1.00 98.31 86 VAL A N 1
ATOM 661 C CA . VAL A 1 86 ? -18.207 -2.289 17.724 1.00 98.31 86 VAL A CA 1
ATOM 662 C C . VAL A 1 86 ? -18.396 -2.837 16.309 1.00 98.31 86 VAL A C 1
ATOM 664 O O . VAL A 1 86 ? -17.463 -2.782 15.513 1.00 98.31 86 VAL A O 1
ATOM 667 N N . ARG A 1 87 ? -19.599 -3.306 15.948 1.00 98.25 87 ARG A N 1
ATOM 668 C CA . ARG A 1 87 ? -19.883 -3.752 14.572 1.00 98.25 87 ARG A CA 1
ATOM 669 C C . ARG A 1 87 ? -19.764 -2.633 13.545 1.00 98.25 87 ARG A C 1
ATOM 671 O O . ARG A 1 87 ? -19.263 -2.886 12.456 1.00 98.25 87 ARG A O 1
ATOM 678 N N . MET A 1 88 ? -20.232 -1.430 13.867 1.00 98.06 88 MET A N 1
ATOM 679 C CA . MET A 1 88 ? -20.130 -0.281 12.964 1.00 98.06 88 MET A CA 1
ATOM 680 C C . MET A 1 88 ? -18.665 0.077 12.707 1.00 98.06 88 MET A C 1
ATOM 682 O O . MET A 1 88 ? -18.243 0.130 11.557 1.00 98.06 88 MET A O 1
ATOM 686 N N . VAL A 1 89 ? -17.876 0.217 13.777 1.00 98.00 89 VAL A N 1
ATOM 687 C CA . VAL A 1 89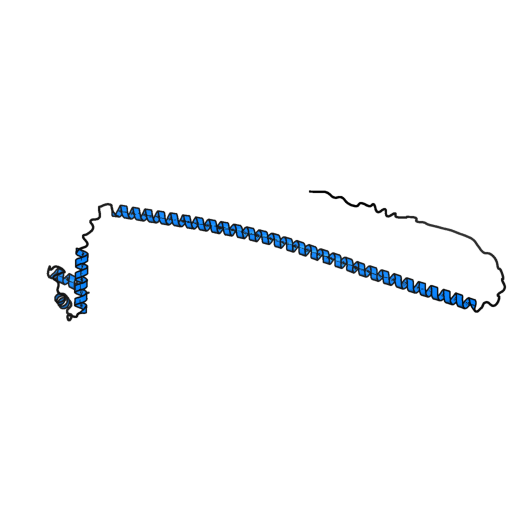 ? -16.441 0.518 13.680 1.00 98.00 89 VAL A CA 1
ATOM 688 C C . VAL A 1 89 ? -15.694 -0.597 12.950 1.00 98.00 89 VAL A C 1
ATOM 690 O O . VAL A 1 89 ? -14.871 -0.310 12.087 1.00 98.00 89 VAL A O 1
ATOM 693 N N . GLY A 1 90 ? -16.003 -1.863 13.248 1.00 97.50 90 GLY A N 1
ATOM 694 C CA . GLY A 1 90 ? -15.441 -3.012 12.537 1.00 97.50 90 GLY A CA 1
ATOM 695 C C . GLY A 1 90 ? -15.747 -2.966 11.040 1.00 97.50 90 GLY A C 1
ATOM 696 O O . GLY A 1 90 ? -14.837 -3.087 10.229 1.00 97.50 90 GLY A O 1
ATOM 697 N N . GLY A 1 91 ? -16.998 -2.683 10.669 1.00 97.94 91 GLY A N 1
ATOM 698 C CA . GLY A 1 91 ? -17.396 -2.551 9.267 1.00 97.94 91 GLY A CA 1
ATOM 699 C C . GLY A 1 91 ? -16.712 -1.388 8.540 1.00 97.94 91 GLY A C 1
ATOM 700 O O . GLY A 1 91 ? -16.352 -1.524 7.370 1.00 97.94 91 GLY A O 1
ATOM 701 N N . ASP A 1 92 ? -16.491 -0.260 9.215 1.00 98.00 92 ASP A N 1
ATOM 702 C CA . ASP A 1 92 ? -15.771 0.879 8.636 1.00 98.00 92 ASP A CA 1
ATOM 703 C C . ASP A 1 92 ? -14.267 0.595 8.482 1.00 98.00 92 ASP A C 1
ATOM 705 O O . ASP A 1 92 ? -13.661 0.985 7.474 1.00 98.00 92 ASP A O 1
ATOM 709 N N . LEU A 1 93 ? -13.665 -0.130 9.432 1.00 97.62 93 LEU A N 1
ATOM 710 C CA . LEU A 1 93 ? -12.287 -0.614 9.328 1.00 97.62 93 LEU A CA 1
ATOM 711 C C . LEU A 1 93 ? -12.131 -1.601 8.171 1.00 97.62 93 LEU A C 1
ATOM 713 O O . LEU A 1 93 ? -11.234 -1.413 7.350 1.00 97.62 93 LEU A O 1
ATOM 717 N N . ASP A 1 94 ? -13.024 -2.584 8.058 1.00 98.12 94 ASP A N 1
ATOM 718 C CA . ASP A 1 94 ? -13.013 -3.570 6.973 1.00 98.12 94 ASP A CA 1
ATOM 719 C C . ASP A 1 94 ? -13.178 -2.892 5.611 1.00 98.12 94 ASP A C 1
ATOM 721 O O . ASP A 1 94 ? -12.433 -3.179 4.673 1.00 98.12 94 ASP A O 1
ATOM 725 N N . ARG A 1 95 ? -14.091 -1.918 5.501 1.00 97.75 95 ARG A N 1
ATOM 726 C CA . ARG A 1 95 ? -14.267 -1.130 4.273 1.00 97.75 95 ARG A CA 1
ATOM 727 C C . ARG A 1 95 ? -13.001 -0.350 3.922 1.00 97.75 95 ARG A C 1
ATOM 729 O O . ARG A 1 95 ? -12.596 -0.320 2.761 1.00 97.75 95 ARG A O 1
ATOM 736 N N . THR A 1 96 ? -12.361 0.269 4.911 1.00 97.81 96 THR A N 1
ATOM 737 C CA . THR A 1 96 ? -11.117 1.025 4.704 1.00 97.81 96 THR A CA 1
ATOM 738 C C . THR A 1 96 ? -9.967 0.106 4.298 1.00 97.81 96 THR A C 1
ATOM 740 O O . THR A 1 96 ? -9.196 0.445 3.398 1.00 97.81 96 THR A O 1
ATOM 743 N N . ALA A 1 97 ? -9.854 -1.063 4.926 1.00 97.62 97 ALA A N 1
ATOM 744 C CA . ALA A 1 97 ? -8.864 -2.073 4.578 1.00 97.62 97 ALA A CA 1
ATOM 745 C C . ALA A 1 97 ? -9.077 -2.580 3.146 1.00 97.62 97 ALA A C 1
ATOM 747 O O . ALA A 1 97 ? -8.127 -2.590 2.367 1.00 97.62 97 ALA A O 1
ATOM 748 N N . ALA A 1 98 ? -10.318 -2.896 2.768 1.00 98.06 98 ALA A N 1
ATOM 749 C CA . ALA A 1 98 ? -10.660 -3.339 1.420 1.00 98.06 98 ALA A CA 1
ATOM 750 C C . ALA A 1 98 ? -10.289 -2.296 0.352 1.00 98.06 98 ALA A C 1
ATOM 752 O O . ALA A 1 98 ? -9.676 -2.647 -0.654 1.00 98.06 98 ALA A O 1
ATOM 753 N N . MET A 1 99 ? -10.578 -1.009 0.586 1.00 98.06 99 MET A N 1
ATOM 754 C CA . MET A 1 99 ? -10.178 0.062 -0.339 1.00 98.06 99 MET A CA 1
ATOM 755 C C . MET A 1 99 ? -8.655 0.174 -0.471 1.00 98.06 99 MET A C 1
ATOM 757 O O . MET A 1 99 ? -8.142 0.303 -1.579 1.00 98.06 99 MET A O 1
ATOM 761 N N . ARG A 1 100 ? -7.913 0.074 0.641 1.00 98.00 100 ARG A N 1
ATOM 762 C CA . ARG A 1 100 ? -6.441 0.121 0.613 1.00 98.00 100 ARG A CA 1
ATOM 763 C C . ARG A 1 100 ? -5.828 -1.070 -0.115 1.00 98.00 100 ARG A C 1
ATOM 765 O O . ARG A 1 100 ? -4.834 -0.884 -0.811 1.00 98.00 100 ARG A O 1
ATOM 772 N N . ILE A 1 101 ? -6.404 -2.260 0.048 1.00 98.25 101 ILE A N 1
ATOM 773 C CA . ILE A 1 101 ? -5.971 -3.468 -0.664 1.00 98.25 101 ILE A CA 1
ATOM 774 C C . ILE A 1 101 ? -6.222 -3.295 -2.162 1.00 98.25 101 ILE A C 1
ATOM 776 O O . ILE A 1 101 ? -5.284 -3.438 -2.936 1.00 98.25 101 ILE A O 1
ATOM 780 N N . ALA A 1 102 ? -7.425 -2.877 -2.562 1.00 97.50 102 ALA A N 1
ATOM 781 C CA . ALA A 1 102 ? -7.749 -2.639 -3.969 1.00 97.50 102 ALA A CA 1
ATOM 782 C C . ALA A 1 102 ? -6.839 -1.571 -4.608 1.00 97.50 102 ALA A C 1
ATOM 784 O O . ALA A 1 102 ? -6.375 -1.725 -5.736 1.00 97.50 102 ALA A O 1
ATOM 785 N N . ASP A 1 103 ? -6.532 -0.493 -3.885 1.00 98.00 103 ASP A N 1
ATOM 786 C CA . ASP A 1 103 ? -5.576 0.520 -4.339 1.00 98.00 103 ASP A CA 1
ATOM 787 C C . ASP A 1 103 ? -4.154 -0.032 -4.474 1.00 98.00 103 ASP A C 1
ATOM 789 O O . ASP A 1 103 ? -3.436 0.319 -5.409 1.00 98.00 103 ASP A O 1
ATOM 793 N N . ALA A 1 104 ? -3.714 -0.861 -3.527 1.00 96.81 104 ALA A N 1
ATOM 794 C CA . ALA A 1 104 ? -2.398 -1.488 -3.580 1.00 96.81 104 ALA A CA 1
ATOM 795 C C . ALA A 1 104 ? -2.291 -2.479 -4.747 1.00 96.81 104 ALA A C 1
ATOM 797 O O . ALA A 1 104 ? -1.278 -2.482 -5.441 1.00 96.81 104 ALA A O 1
ATOM 798 N N . GLU A 1 105 ? -3.337 -3.265 -4.997 1.00 98.06 105 GLU A N 1
ATOM 799 C CA . GLU A 1 105 ? -3.413 -4.190 -6.129 1.00 98.06 105 GLU A CA 1
ATOM 800 C C . GLU A 1 105 ? -3.366 -3.447 -7.464 1.00 98.06 105 GLU A C 1
ATOM 802 O O . GLU A 1 105 ? -2.593 -3.833 -8.336 1.00 98.06 105 GLU A O 1
ATOM 807 N N . ARG A 1 106 ? -4.102 -2.337 -7.606 1.00 97.38 106 ARG A N 1
ATOM 808 C CA . ARG A 1 106 ? -4.048 -1.508 -8.822 1.00 97.38 106 ARG A CA 1
ATOM 809 C C . ARG A 1 106 ? -2.649 -0.971 -9.097 1.00 97.38 106 ARG A C 1
ATOM 811 O O . ARG A 1 106 ? -2.118 -1.215 -10.174 1.00 97.38 106 ARG A O 1
ATOM 818 N N . ARG A 1 10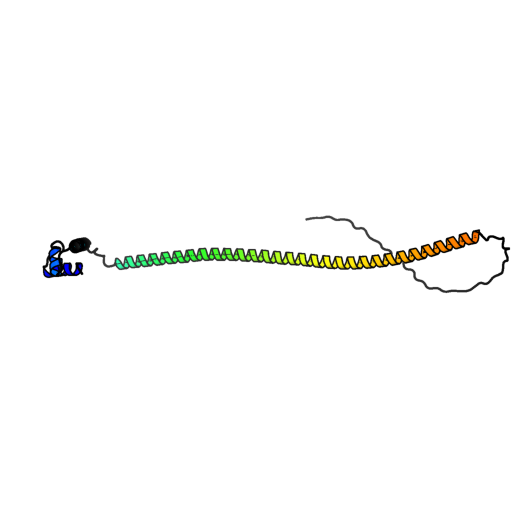7 ? -2.015 -0.341 -8.101 1.00 96.81 107 ARG A N 1
ATOM 819 C CA . ARG A 1 107 ? -0.639 0.169 -8.251 1.00 96.81 107 ARG A CA 1
ATOM 820 C C . ARG A 1 107 ? 0.357 -0.938 -8.573 1.00 96.81 107 ARG A C 1
ATOM 822 O O . ARG A 1 107 ? 1.321 -0.708 -9.290 1.00 96.81 107 ARG A O 1
ATOM 829 N N . ARG A 1 108 ? 0.148 -2.135 -8.019 1.00 97.75 108 ARG A N 1
ATOM 830 C CA . ARG A 1 108 ? 0.992 -3.291 -8.313 1.00 97.75 108 ARG A CA 1
ATOM 831 C C . ARG A 1 108 ? 0.851 -3.719 -9.773 1.00 97.75 108 ARG A C 1
ATOM 833 O O . ARG A 1 108 ? 1.869 -3.934 -10.412 1.00 97.75 108 ARG A O 1
ATOM 840 N N . VAL A 1 109 ? -0.373 -3.829 -10.284 1.00 97.81 109 VAL A N 1
ATOM 841 C CA . VAL A 1 109 ? -0.624 -4.197 -11.687 1.00 97.81 109 VAL A CA 1
ATOM 842 C C . VAL A 1 109 ? -0.050 -3.146 -12.639 1.00 97.81 109 VAL A C 1
ATOM 844 O O . VAL A 1 109 ? 0.598 -3.508 -13.616 1.00 97.81 109 VAL A O 1
ATOM 847 N N . GLU A 1 110 ? -0.230 -1.861 -12.330 1.00 97.69 110 GLU A N 1
ATOM 848 C CA . GLU A 1 110 ? 0.362 -0.754 -13.094 1.00 97.69 110 GLU A CA 1
ATOM 849 C C . GLU A 1 110 ? 1.893 -0.869 -13.124 1.00 97.69 110 GLU A C 1
ATOM 851 O O . GLU A 1 110 ? 2.480 -0.933 -14.202 1.00 97.69 110 GLU A O 1
ATOM 856 N N . ALA A 1 111 ? 2.538 -1.027 -11.964 1.00 96.88 111 ALA A N 1
ATOM 857 C CA . ALA A 1 111 ? 3.988 -1.194 -11.889 1.00 96.88 111 ALA A CA 1
ATOM 858 C C . ALA A 1 111 ? 4.480 -2.449 -12.635 1.00 96.88 111 ALA A C 1
ATOM 860 O O . ALA A 1 111 ? 5.496 -2.401 -13.322 1.00 96.88 111 ALA A O 1
ATOM 861 N N . GLU A 1 112 ? 3.763 -3.573 -12.535 1.00 97.62 112 GLU A N 1
ATOM 862 C CA . GLU A 1 112 ? 4.086 -4.790 -13.289 1.00 97.62 112 GLU A CA 1
ATOM 863 C C . GLU A 1 112 ? 4.003 -4.533 -14.805 1.00 97.62 112 GLU A C 1
ATOM 865 O O . GLU A 1 112 ? 4.917 -4.927 -15.533 1.00 97.62 112 GLU A O 1
ATOM 870 N N . SER A 1 113 ? 2.986 -3.805 -15.279 1.00 97.19 113 SER A N 1
ATOM 871 C CA . SER A 1 113 ? 2.867 -3.440 -16.698 1.00 97.19 113 SER A CA 1
ATOM 872 C C . SER A 1 113 ? 3.983 -2.504 -17.171 1.00 97.19 113 SER A C 1
ATOM 874 O O . SER A 1 113 ? 4.618 -2.794 -18.182 1.00 97.19 113 SER A O 1
ATOM 876 N N . GLU A 1 114 ? 4.320 -1.468 -16.397 1.00 97.19 114 GLU A N 1
ATOM 877 C CA . GLU A 1 114 ? 5.421 -0.550 -16.714 1.00 97.19 114 GLU A CA 1
ATOM 878 C C . GLU A 1 114 ? 6.760 -1.294 -16.786 1.00 97.19 114 GLU A C 1
ATOM 880 O O . GLU A 1 114 ? 7.556 -1.082 -17.702 1.00 97.19 114 GLU A O 1
ATOM 885 N N . THR A 1 115 ? 7.016 -2.218 -15.851 1.00 97.44 115 THR A N 1
ATOM 886 C CA . THR A 1 115 ? 8.248 -3.020 -15.888 1.00 97.44 115 THR A CA 1
ATOM 887 C C . THR A 1 115 ? 8.306 -3.937 -17.105 1.00 97.44 115 THR A C 1
ATOM 889 O O . THR A 1 115 ? 9.379 -4.095 -17.686 1.00 97.44 115 THR A O 1
ATOM 892 N N . ALA A 1 116 ? 7.176 -4.514 -17.521 1.00 97.75 116 ALA A N 1
ATOM 893 C CA . ALA A 1 116 ? 7.111 -5.345 -18.716 1.00 97.75 116 ALA A CA 1
ATOM 894 C C . ALA A 1 116 ? 7.378 -4.526 -19.989 1.00 97.75 116 ALA A C 1
ATOM 896 O O . ALA A 1 116 ? 8.151 -4.966 -20.838 1.00 97.75 116 ALA A O 1
ATOM 897 N N . GLU A 1 117 ? 6.813 -3.320 -20.093 1.00 98.00 117 GLU A N 1
ATOM 898 C CA . GLU A 1 117 ? 7.061 -2.404 -21.213 1.00 98.00 117 GLU A CA 1
ATOM 899 C C . GLU A 1 117 ? 8.533 -1.987 -21.300 1.00 98.00 117 GLU A C 1
ATOM 901 O O . GLU A 1 117 ? 9.129 -2.014 -22.377 1.00 98.00 117 GLU A O 1
ATOM 906 N N . VAL A 1 118 ? 9.158 -1.653 -20.167 1.00 98.06 118 VAL A N 1
ATOM 907 C CA . VAL A 1 118 ? 10.588 -1.307 -20.131 1.00 98.06 118 VAL A CA 1
ATOM 908 C C . VAL A 1 118 ? 11.454 -2.492 -20.555 1.00 98.06 118 VAL A C 1
ATOM 910 O O . VAL A 1 118 ? 12.422 -2.305 -21.291 1.00 98.06 118 VAL A O 1
ATOM 913 N N . LEU A 1 119 ? 11.118 -3.711 -20.125 1.00 98.19 119 LEU A N 1
ATOM 914 C CA . LEU A 1 119 ? 11.847 -4.911 -20.536 1.00 98.19 119 LEU A CA 1
ATOM 915 C C . LEU A 1 119 ? 11.718 -5.176 -22.041 1.00 98.19 119 LEU A C 1
ATOM 917 O O . LEU A 1 119 ? 12.728 -5.484 -22.673 1.00 98.19 119 LEU A O 1
ATOM 921 N N . ASP A 1 120 ? 10.529 -5.004 -22.620 1.00 98.25 120 ASP A N 1
ATOM 922 C CA . ASP A 1 120 ? 10.317 -5.142 -24.068 1.00 98.25 120 ASP A CA 1
ATOM 923 C C . ASP A 1 120 ? 11.127 -4.101 -24.857 1.00 98.25 120 ASP A C 1
ATOM 925 O O . ASP A 1 120 ? 11.826 -4.434 -25.817 1.00 98.25 120 ASP A O 1
ATOM 929 N N . LEU A 1 121 ? 11.137 -2.846 -24.394 1.00 98.12 121 LEU A N 1
ATOM 930 C CA . LEU A 1 121 ? 11.957 -1.784 -24.981 1.00 98.12 121 LEU A CA 1
ATOM 931 C C . LEU A 1 121 ? 13.455 -2.097 -24.908 1.00 98.12 121 LEU A C 1
ATOM 933 O O . LEU A 1 121 ? 14.164 -1.905 -25.898 1.00 98.12 121 LEU A O 1
ATOM 937 N N . CYS A 1 122 ? 13.941 -2.592 -23.768 1.00 97.81 122 CYS A N 1
ATOM 938 C CA . CYS A 1 122 ? 15.333 -3.012 -23.612 1.00 97.81 122 CYS A CA 1
ATOM 939 C C . CYS A 1 122 ? 15.676 -4.157 -24.567 1.00 97.81 122 CYS A C 1
ATOM 941 O O . CYS A 1 122 ? 16.678 -4.078 -25.276 1.00 97.81 122 CYS A O 1
ATOM 943 N N . GLN A 1 123 ? 14.823 -5.179 -24.649 1.00 98.31 123 GLN A N 1
ATOM 944 C CA . GLN A 1 123 ? 15.033 -6.309 -25.549 1.00 98.31 123 GLN A CA 1
ATOM 945 C C . GLN A 1 123 ? 15.067 -5.854 -27.012 1.00 98.31 123 GLN A C 1
ATOM 947 O O . GLN A 1 123 ? 15.945 -6.264 -27.773 1.00 98.31 123 GLN A O 1
ATOM 952 N N . LYS A 1 124 ? 14.161 -4.956 -27.406 1.00 98.25 124 LYS A N 1
ATOM 953 C CA . LYS A 1 124 ? 14.159 -4.368 -28.746 1.00 98.25 124 LYS A CA 1
ATOM 954 C C . LYS A 1 124 ? 15.447 -3.590 -29.022 1.00 98.25 124 LYS A C 1
ATOM 956 O O . LYS A 1 124 ? 16.083 -3.817 -30.051 1.00 98.25 124 LYS A O 1
ATOM 961 N N . ALA A 1 125 ? 15.875 -2.740 -28.091 1.00 97.69 125 ALA A N 1
ATOM 962 C CA . ALA A 1 125 ? 17.114 -1.980 -28.222 1.00 97.69 125 ALA A CA 1
ATOM 963 C C . ALA A 1 125 ? 18.347 -2.893 -28.347 1.00 97.69 125 ALA A C 1
ATOM 965 O O . ALA A 1 125 ? 19.229 -2.622 -29.161 1.00 97.69 125 ALA A O 1
ATOM 966 N N . GLU A 1 126 ? 18.398 -3.997 -27.598 1.00 98.19 126 GLU A N 1
ATOM 967 C CA . GLU A 1 126 ? 19.458 -5.003 -27.717 1.00 98.19 126 GLU A CA 1
ATOM 968 C C . GLU A 1 126 ? 19.451 -5.681 -29.092 1.00 98.19 126 GLU A C 1
ATOM 970 O O . GLU A 1 126 ? 20.510 -5.840 -29.706 1.00 98.19 126 GLU A O 1
ATOM 975 N N . THR A 1 127 ? 18.273 -6.035 -29.618 1.00 98.12 127 THR A N 1
ATOM 976 C CA . THR A 1 127 ? 18.168 -6.620 -30.965 1.00 98.12 127 THR A CA 1
ATOM 977 C C . THR A 1 127 ? 18.587 -5.641 -32.059 1.00 98.12 127 THR A C 1
ATOM 979 O O . THR A 1 127 ? 19.321 -6.026 -32.974 1.00 98.12 127 THR A O 1
ATOM 982 N N . ASP A 1 128 ? 18.201 -4.370 -31.939 1.00 98.19 128 ASP A N 1
ATOM 983 C CA . ASP A 1 128 ? 18.579 -3.315 -32.878 1.00 98.19 128 ASP A CA 1
ATOM 984 C C . ASP A 1 128 ? 20.092 -3.057 -32.829 1.00 98.19 128 ASP A C 1
ATOM 986 O O . ASP A 1 128 ? 20.737 -2.930 -33.874 1.00 98.19 128 ASP A O 1
ATOM 990 N N . LEU A 1 129 ? 20.688 -3.054 -31.631 1.00 98.06 129 LEU A N 1
ATOM 991 C CA . LEU A 1 129 ? 22.134 -2.926 -31.445 1.00 98.06 129 LEU A CA 1
ATOM 992 C C . LEU A 1 129 ? 22.882 -4.099 -32.082 1.00 98.06 129 LEU A C 1
ATOM 994 O O . LEU A 1 129 ? 23.874 -3.886 -32.785 1.00 98.06 129 LEU A O 1
ATOM 998 N N . ALA A 1 130 ? 22.411 -5.330 -31.879 1.00 98.12 130 ALA A N 1
ATOM 999 C CA . ALA A 1 130 ? 23.012 -6.512 -32.488 1.00 98.12 130 ALA A CA 1
ATOM 1000 C C . ALA A 1 130 ? 22.947 -6.438 -34.022 1.00 98.12 130 ALA A C 1
ATOM 1002 O O . ALA A 1 130 ? 23.959 -6.648 -34.697 1.00 98.12 130 ALA A O 1
ATOM 1003 N N . ALA A 1 131 ? 21.794 -6.061 -34.580 1.00 97.88 131 ALA A N 1
ATOM 1004 C CA . ALA A 1 131 ? 21.620 -5.887 -36.020 1.00 97.88 131 ALA A CA 1
ATOM 1005 C C . ALA A 1 131 ? 22.527 -4.778 -36.583 1.00 97.88 131 ALA A C 1
ATOM 1007 O O . ALA A 1 131 ? 23.164 -4.962 -37.625 1.00 97.88 131 ALA A O 1
ATOM 1008 N N . ALA A 1 132 ? 22.635 -3.646 -35.882 1.00 97.06 132 ALA A N 1
ATOM 1009 C CA . ALA A 1 132 ? 23.527 -2.553 -36.254 1.00 97.06 132 ALA A CA 1
ATOM 1010 C C . ALA A 1 132 ? 24.999 -2.986 -36.221 1.00 97.06 132 ALA A C 1
ATOM 1012 O O . ALA A 1 132 ? 25.742 -2.681 -37.150 1.00 97.06 132 ALA A O 1
ATOM 1013 N N . THR A 1 133 ? 25.404 -3.748 -35.204 1.00 98.38 133 THR A N 1
ATOM 1014 C CA . THR A 1 133 ? 26.772 -4.272 -35.068 1.00 98.38 133 THR A CA 1
ATOM 1015 C C . THR A 1 133 ? 27.128 -5.196 -36.231 1.00 98.38 133 THR A C 1
ATOM 1017 O O . THR A 1 133 ? 28.185 -5.041 -36.840 1.00 98.38 133 THR A O 1
ATOM 1020 N N . VAL A 1 134 ? 26.220 -6.104 -36.607 1.00 98.25 134 VAL A N 1
ATOM 1021 C CA . VAL A 1 134 ? 26.402 -6.956 -37.793 1.00 98.25 134 VAL A CA 1
ATOM 1022 C C . VAL A 1 134 ? 26.540 -6.097 -39.049 1.00 98.25 134 VAL A C 1
ATOM 1024 O O . VAL A 1 134 ? 27.461 -6.300 -39.837 1.00 98.25 134 VAL A O 1
ATOM 1027 N N . ARG A 1 135 ? 25.670 -5.096 -39.224 1.00 97.94 135 ARG A N 1
ATOM 1028 C CA . ARG A 1 135 ? 25.717 -4.202 -40.387 1.00 97.94 135 ARG A CA 1
ATOM 1029 C C . ARG A 1 135 ? 27.029 -3.423 -40.465 1.00 97.94 135 ARG A C 1
ATOM 1031 O O . ARG A 1 135 ? 27.582 -3.312 -41.556 1.00 97.94 135 ARG A O 1
ATOM 1038 N N . ILE A 1 136 ? 27.541 -2.925 -39.342 1.00 98.06 136 ILE A N 1
ATOM 1039 C CA . ILE A 1 136 ? 28.846 -2.255 -39.279 1.00 98.06 136 ILE A CA 1
ATOM 1040 C C . ILE A 1 136 ? 29.940 -3.205 -39.765 1.00 98.06 136 ILE A C 1
ATOM 1042 O O . ILE A 1 136 ? 30.635 -2.852 -40.712 1.00 98.06 136 ILE A O 1
ATOM 1046 N N . GLY A 1 137 ? 30.007 -4.431 -39.236 1.00 98.12 137 GLY A N 1
ATOM 1047 C CA . GLY A 1 137 ? 30.995 -5.420 -39.681 1.00 98.12 137 GLY A CA 1
ATOM 1048 C C . GLY A 1 137 ? 30.920 -5.701 -41.187 1.00 98.12 137 GLY A C 1
ATOM 1049 O O . GLY A 1 137 ? 31.938 -5.695 -41.875 1.00 98.12 137 GLY A O 1
ATOM 1050 N N . THR A 1 138 ? 29.710 -5.838 -41.747 1.00 97.94 138 THR A N 1
ATOM 1051 C CA . THR A 1 138 ? 29.559 -6.028 -43.204 1.00 97.94 138 THR A CA 1
ATOM 1052 C C . THR A 1 138 ? 30.042 -4.831 -44.027 1.00 97.94 138 THR A C 1
ATOM 1054 O O . THR A 1 138 ? 30.589 -5.010 -45.116 1.00 97.94 138 THR A O 1
ATOM 1057 N N . LEU A 1 139 ? 29.846 -3.607 -43.527 1.00 97.81 139 LEU A N 1
ATOM 1058 C CA . LEU A 1 139 ? 30.294 -2.389 -44.199 1.00 97.81 139 LEU A CA 1
ATOM 1059 C C . LEU A 1 139 ? 31.812 -2.219 -44.094 1.00 97.81 139 LEU A C 1
ATOM 1061 O O . LEU A 1 139 ? 32.435 -1.804 -45.069 1.00 97.81 139 LEU A O 1
ATOM 1065 N N . GLU A 1 140 ? 32.407 -2.573 -42.956 1.00 98.31 140 GLU A N 1
ATOM 1066 C CA . GLU A 1 140 ? 33.860 -2.584 -42.759 1.00 98.31 140 GLU A CA 1
ATOM 1067 C C . GLU A 1 140 ? 34.542 -3.570 -43.718 1.00 98.31 140 GLU A C 1
ATOM 1069 O O . GLU A 1 140 ? 35.498 -3.204 -44.406 1.00 98.31 140 GLU A O 1
ATOM 1074 N N . ASP A 1 141 ? 33.998 -4.781 -43.859 1.00 97.75 141 ASP A N 1
ATOM 1075 C CA . ASP A 1 141 ? 34.503 -5.774 -44.812 1.00 97.75 141 ASP A CA 1
ATOM 1076 C C . ASP A 1 141 ? 34.381 -5.299 -46.266 1.00 97.75 141 ASP A C 1
ATOM 1078 O O . ASP A 1 141 ? 35.315 -5.455 -47.065 1.00 97.75 141 ASP A O 1
ATOM 1082 N N . ALA A 1 142 ? 33.243 -4.698 -46.627 1.00 97.06 142 ALA A N 1
ATOM 1083 C CA . ALA A 1 142 ? 33.027 -4.139 -47.959 1.00 97.06 142 ALA A CA 1
ATOM 1084 C C . ALA A 1 142 ? 34.005 -2.990 -48.255 1.00 97.06 142 ALA A C 1
ATOM 1086 O O . ALA A 1 142 ? 34.564 -2.926 -49.355 1.00 97.06 142 ALA A O 1
ATOM 1087 N N . LEU A 1 143 ? 34.261 -2.123 -47.270 1.00 97.56 143 LEU A N 1
ATOM 1088 C CA . LEU A 1 143 ? 35.229 -1.034 -47.375 1.00 97.56 143 LEU A CA 1
ATOM 1089 C C . LEU A 1 143 ? 36.649 -1.576 -47.578 1.00 97.56 143 LEU A C 1
ATOM 1091 O O . LEU A 1 143 ? 37.338 -1.140 -48.500 1.00 97.56 143 LEU A O 1
ATOM 1095 N N . ALA A 1 144 ? 37.063 -2.572 -46.794 1.00 97.56 144 ALA A N 1
ATOM 1096 C CA . ALA A 1 144 ? 38.375 -3.199 -46.938 1.00 97.56 144 ALA A CA 1
ATOM 1097 C C . ALA A 1 144 ? 38.550 -3.864 -48.317 1.00 97.56 144 ALA A C 1
ATOM 1099 O O . ALA A 1 144 ? 39.623 -3.810 -48.920 1.00 97.56 144 ALA A O 1
ATOM 1100 N N . GLN A 1 145 ? 37.497 -4.488 -48.856 1.00 97.12 145 GLN A N 1
ATOM 1101 C CA . GLN A 1 145 ? 37.521 -5.031 -50.217 1.00 97.12 145 GLN A CA 1
ATOM 1102 C C . GLN A 1 145 ? 37.631 -3.936 -51.282 1.00 97.12 145 GLN A C 1
ATOM 1104 O O . GLN A 1 145 ? 38.380 -4.111 -52.246 1.00 97.12 145 GLN A O 1
ATOM 1109 N N . ALA A 1 146 ? 36.907 -2.827 -51.124 1.00 96.19 146 ALA A N 1
ATOM 1110 C CA . ALA A 1 146 ? 36.971 -1.695 -52.042 1.00 96.19 146 ALA A CA 1
ATOM 1111 C C . ALA A 1 146 ? 38.370 -1.060 -52.054 1.00 96.19 146 ALA A C 1
ATOM 1113 O O . ALA A 1 146 ? 38.928 -0.871 -53.133 1.00 96.19 146 ALA A O 1
ATOM 1114 N N . GLN A 1 147 ? 38.969 -0.845 -50.880 1.00 97.38 147 GLN A N 1
ATOM 1115 C CA . GLN A 1 147 ? 40.335 -0.327 -50.737 1.00 97.38 147 GLN A CA 1
ATOM 1116 C C . GLN A 1 147 ? 41.362 -1.237 -51.416 1.00 97.38 147 GLN A C 1
ATOM 1118 O O . GLN A 1 147 ? 42.145 -0.772 -52.235 1.00 97.38 147 GLN A O 1
ATOM 1123 N N . ARG A 1 148 ? 41.292 -2.559 -51.197 1.00 96.69 148 ARG A N 1
ATOM 1124 C CA . ARG A 1 148 ? 42.179 -3.510 -51.894 1.00 96.69 148 ARG A CA 1
ATOM 1125 C C . ARG A 1 148 ? 42.057 -3.426 -53.417 1.00 96.69 148 ARG A C 1
ATOM 1127 O O . ARG A 1 148 ? 43.056 -3.539 -54.120 1.00 96.69 148 ARG A O 1
ATOM 1134 N N . ARG A 1 149 ? 40.839 -3.262 -53.947 1.00 95.81 149 ARG A N 1
ATOM 1135 C CA . ARG A 1 149 ? 40.626 -3.091 -55.396 1.00 95.81 149 ARG A CA 1
ATOM 1136 C C . ARG A 1 149 ? 41.209 -1.770 -55.886 1.00 95.81 149 ARG A C 1
ATOM 1138 O O . ARG A 1 149 ? 41.815 -1.752 -56.952 1.00 95.81 149 ARG A O 1
ATOM 1145 N N . GLU A 1 150 ? 41.035 -0.697 -55.123 1.00 96.88 150 GLU A N 1
ATOM 1146 C CA . GLU A 1 150 ? 41.614 0.610 -55.425 1.00 96.88 150 GLU A CA 1
ATOM 1147 C C . GLU A 1 150 ? 43.145 0.550 -55.463 1.00 96.88 150 GLU A C 1
ATOM 1149 O O . GLU A 1 150 ? 43.731 0.991 -56.447 1.00 96.88 150 GLU A O 1
ATOM 1154 N N . ASP A 1 151 ? 43.786 -0.069 -54.470 1.00 95.94 151 ASP A N 1
ATOM 1155 C CA . ASP A 1 151 ? 45.245 -0.229 -54.417 1.00 95.94 151 ASP A CA 1
ATOM 1156 C C . ASP A 1 151 ? 45.778 -1.004 -55.630 1.00 95.94 151 ASP A C 1
ATOM 1158 O O . ASP A 1 151 ? 46.768 -0.611 -56.248 1.00 95.94 151 ASP A O 1
ATOM 1162 N N . VAL A 1 152 ? 45.083 -2.076 -56.034 1.00 96.31 152 VAL A N 1
ATOM 1163 C CA . VAL A 1 152 ? 45.423 -2.834 -57.250 1.00 96.31 152 VAL A CA 1
ATOM 1164 C C . VAL A 1 152 ? 45.279 -1.969 -58.504 1.00 96.31 152 VAL A C 1
ATOM 1166 O O . VAL A 1 152 ? 46.124 -2.038 -59.397 1.00 96.31 152 VAL A O 1
ATOM 1169 N N . LEU A 1 153 ? 44.218 -1.166 -58.606 1.00 95.44 153 LEU A N 1
ATOM 1170 C CA . LEU A 1 153 ? 44.011 -0.276 -59.750 1.00 95.44 153 LEU A CA 1
ATOM 1171 C C . LEU A 1 153 ? 45.058 0.840 -59.801 1.00 95.44 153 LEU A C 1
ATOM 1173 O O . LEU A 1 153 ? 45.567 1.113 -60.887 1.00 95.44 153 LEU A O 1
ATOM 1177 N N . ARG A 1 154 ? 45.421 1.426 -58.654 1.00 95.88 154 ARG A N 1
ATOM 1178 C CA . ARG A 1 154 ? 46.504 2.413 -58.542 1.00 95.88 154 ARG A CA 1
ATOM 1179 C C . ARG A 1 154 ? 47.836 1.820 -58.987 1.00 95.88 154 ARG A C 1
ATOM 1181 O O . ARG A 1 154 ? 48.441 2.358 -59.902 1.00 95.88 154 ARG A O 1
ATOM 1188 N N . GLY A 1 155 ? 48.212 0.641 -58.487 1.00 95.12 155 GLY A N 1
ATOM 1189 C CA . GLY A 1 155 ? 49.444 -0.026 -58.927 1.00 95.12 155 GLY A CA 1
ATOM 1190 C C . GLY A 1 155 ? 49.468 -0.341 -60.431 1.00 95.12 155 GLY A C 1
ATOM 1191 O O . GLY A 1 155 ? 50.511 -0.250 -61.073 1.00 95.12 155 GLY A O 1
ATOM 1192 N N . ARG A 1 156 ? 48.315 -0.668 -61.035 1.00 94.06 156 ARG A N 1
ATOM 1193 C CA . ARG A 1 156 ? 48.208 -0.850 -62.496 1.00 94.06 156 ARG A CA 1
ATOM 1194 C C . ARG A 1 156 ? 48.327 0.460 -63.274 1.00 94.06 156 ARG A C 1
ATOM 1196 O O . ARG A 1 156 ? 48.797 0.418 -64.409 1.00 94.06 156 ARG A O 1
ATOM 1203 N N . LEU A 1 157 ? 47.858 1.578 -62.720 1.00 93.69 157 LEU A N 1
ATOM 1204 C CA . LEU A 1 157 ? 48.045 2.901 -63.316 1.00 93.69 157 LEU A CA 1
ATOM 1205 C C . LEU A 1 157 ? 49.517 3.305 -63.248 1.00 93.69 157 LEU A C 1
ATOM 1207 O O . LEU A 1 157 ? 50.084 3.591 -64.297 1.00 93.69 157 LEU A O 1
ATOM 1211 N N . ASP A 1 158 ? 50.147 3.189 -62.080 1.00 94.12 158 ASP A N 1
ATOM 1212 C CA . ASP A 1 158 ? 51.566 3.508 -61.883 1.00 94.12 158 ASP A CA 1
ATOM 1213 C C . ASP A 1 158 ? 52.463 2.707 -62.842 1.00 94.12 158 ASP A C 1
ATOM 1215 O O . ASP A 1 158 ? 53.364 3.260 -63.472 1.00 94.12 158 ASP A O 1
ATOM 1219 N N . GLN A 1 159 ? 52.185 1.407 -63.024 1.00 89.94 159 GLN A N 1
ATOM 1220 C CA . GLN A 1 159 ? 52.921 0.573 -63.980 1.00 89.94 159 GLN A CA 1
ATOM 1221 C C . GLN A 1 159 ? 52.753 1.067 -65.423 1.00 89.94 159 GLN A C 1
ATOM 1223 O O . GLN A 1 159 ? 53.728 1.148 -66.162 1.00 89.94 159 GLN A O 1
ATOM 1228 N N . ARG A 1 160 ? 51.527 1.419 -65.830 1.00 89.44 160 ARG A N 1
ATOM 1229 C CA . ARG A 1 160 ? 51.264 1.941 -67.181 1.00 89.44 160 ARG A CA 1
ATOM 1230 C C . ARG A 1 160 ? 51.924 3.295 -67.415 1.00 89.44 160 ARG A C 1
ATOM 1232 O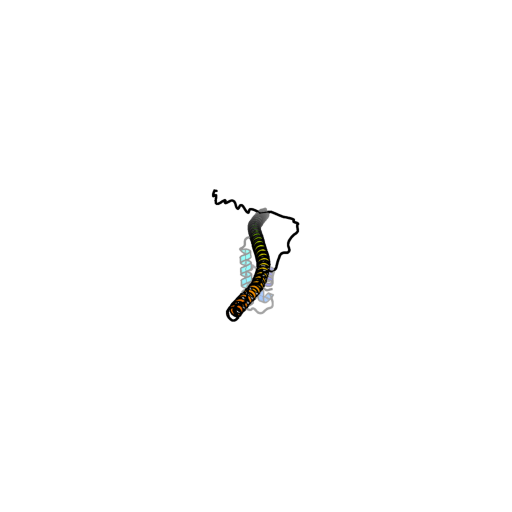 O . ARG A 1 160 ? 52.398 3.543 -68.519 1.00 89.44 160 ARG A O 1
ATOM 1239 N N . GLU A 1 161 ? 51.945 4.160 -66.406 1.00 91.56 161 GLU A N 1
ATOM 1240 C CA . GLU A 1 161 ? 52.644 5.446 -66.465 1.00 91.56 161 GLU A CA 1
ATOM 1241 C C . GLU A 1 161 ? 54.160 5.246 -66.596 1.00 91.56 161 GLU A C 1
ATOM 1243 O O . GLU A 1 161 ? 54.794 5.899 -67.426 1.00 91.56 161 GLU A O 1
ATOM 1248 N N . ALA A 1 162 ? 54.736 4.299 -65.850 1.00 86.19 162 ALA A N 1
ATOM 1249 C CA . ALA A 1 162 ? 56.149 3.944 -65.959 1.00 86.19 162 ALA A CA 1
ATOM 1250 C C . ALA A 1 162 ? 56.506 3.355 -67.337 1.00 86.19 162 ALA A C 1
ATOM 1252 O O . ALA A 1 162 ? 57.511 3.751 -67.929 1.00 86.19 162 ALA A O 1
ATOM 1253 N N . ASP A 1 163 ? 55.673 2.458 -67.873 1.00 84.31 163 ASP A N 1
ATOM 1254 C CA . ASP A 1 163 ? 55.864 1.865 -69.203 1.00 84.31 163 ASP A CA 1
ATOM 1255 C C . ASP A 1 163 ? 55.781 2.937 -70.310 1.00 84.31 163 ASP A C 1
ATOM 1257 O O . ASP A 1 163 ? 56.598 2.949 -71.233 1.00 84.31 163 ASP A O 1
ATOM 1261 N N . ALA A 1 164 ? 54.843 3.887 -70.196 1.00 82.06 164 ALA A N 1
ATOM 1262 C CA . ALA A 1 164 ? 54.725 5.016 -71.120 1.00 82.06 164 ALA A CA 1
ATOM 1263 C C . ALA A 1 164 ? 55.959 5.939 -71.068 1.00 82.06 164 ALA A C 1
ATOM 1265 O O . ALA A 1 164 ? 56.504 6.295 -72.112 1.00 82.06 164 ALA A O 1
ATOM 1266 N N . ALA A 1 165 ? 56.458 6.264 -69.872 1.00 77.62 165 ALA A N 1
ATOM 1267 C CA . ALA A 1 165 ? 57.670 7.070 -69.704 1.00 77.62 165 ALA A CA 1
ATOM 1268 C C . ALA A 1 165 ? 58.947 6.354 -70.203 1.00 77.62 165 ALA A C 1
ATOM 1270 O O . ALA A 1 165 ? 59.878 6.995 -70.698 1.00 77.62 165 ALA A O 1
ATOM 1271 N N . GLY A 1 166 ? 58.997 5.020 -70.108 1.00 65.44 166 GLY A N 1
ATOM 1272 C CA . GLY A 1 166 ? 60.085 4.197 -70.647 1.00 65.44 166 GLY A CA 1
ATOM 1273 C C . GLY A 1 166 ? 60.111 4.147 -72.179 1.00 65.44 166 GLY A C 1
ATOM 1274 O O . GLY A 1 166 ? 61.191 4.140 -72.781 1.00 65.44 166 GLY A O 1
ATOM 1275 N N . HIS A 1 167 ? 58.941 4.178 -72.821 1.00 54.91 167 HIS A N 1
ATOM 1276 C CA . HIS A 1 167 ? 58.830 4.229 -74.280 1.00 54.91 167 HIS A CA 1
ATOM 1277 C C . HIS A 1 167 ? 59.235 5.584 -74.883 1.00 54.91 167 HIS A C 1
ATOM 1279 O O . HIS A 1 167 ? 59.804 5.596 -75.974 1.00 54.91 167 HIS A O 1
ATOM 1285 N N . ASP A 1 168 ? 59.086 6.696 -74.159 1.00 51.31 168 ASP A N 1
ATOM 1286 C CA . ASP A 1 168 ? 59.534 8.017 -74.633 1.00 51.31 168 ASP A CA 1
ATOM 1287 C C . ASP A 1 168 ? 61.068 8.180 -74.667 1.00 51.31 168 ASP A C 1
ATOM 1289 O O . ASP A 1 168 ? 61.586 9.055 -75.363 1.00 51.31 168 ASP A O 1
ATOM 1293 N N . THR A 1 169 ? 61.831 7.322 -73.975 1.00 45.75 169 THR A N 1
ATOM 1294 C CA . THR A 1 169 ? 63.308 7.421 -73.936 1.00 45.75 169 THR A CA 1
ATOM 1295 C C . THR A 1 169 ? 64.006 6.515 -74.963 1.00 45.75 169 THR A C 1
ATOM 1297 O O . THR A 1 169 ? 65.215 6.621 -75.165 1.00 45.75 169 THR A O 1
ATOM 1300 N N . THR A 1 170 ? 63.260 5.665 -75.678 1.00 44.09 170 THR A N 1
ATOM 1301 C CA . THR A 1 170 ? 63.816 4.748 -76.693 1.00 44.09 170 THR A CA 1
ATOM 1302 C C . THR A 1 170 ? 63.071 4.847 -78.027 1.00 44.09 170 THR A C 1
ATOM 1304 O O . THR A 1 170 ? 62.866 3.853 -78.712 1.00 44.09 170 THR A O 1
ATOM 1307 N N . ALA A 1 171 ? 62.688 6.058 -78.436 1.00 41.16 171 ALA A N 1
ATOM 1308 C CA . ALA A 1 171 ? 62.279 6.332 -79.812 1.00 41.16 171 ALA A CA 1
ATOM 1309 C C . ALA A 1 171 ? 63.521 6.569 -80.695 1.00 41.16 171 ALA A C 1
ATOM 1311 O O . ALA A 1 171 ? 63.807 7.682 -81.139 1.00 41.16 171 ALA A O 1
ATOM 1312 N N . GLY A 1 172 ? 64.289 5.501 -80.931 1.00 35.16 172 GLY A N 1
ATOM 1313 C CA . GLY A 1 172 ? 65.026 5.360 -82.188 1.00 35.16 172 GLY A CA 1
ATOM 1314 C C . GLY A 1 172 ? 64.013 5.056 -83.301 1.00 35.16 172 GLY A C 1
ATOM 1315 O O . GLY A 1 172 ? 63.025 4.376 -83.027 1.00 35.16 172 GLY A O 1
ATOM 1316 N N . PRO A 1 173 ? 64.177 5.586 -84.525 1.00 41.28 173 PRO A N 1
ATOM 1317 C CA . PRO A 1 173 ? 63.142 5.514 -85.547 1.00 41.28 173 PRO A CA 1
ATOM 1318 C C . PRO A 1 173 ? 63.070 4.090 -86.102 1.00 41.28 173 PRO A C 1
ATOM 1320 O O . PRO A 1 173 ? 63.874 3.726 -86.958 1.00 41.28 173 PRO A O 1
ATOM 1323 N N . GLU A 1 174 ? 62.125 3.283 -85.620 1.00 37.44 174 GLU A N 1
ATOM 1324 C CA . GLU A 1 174 ? 61.825 2.003 -86.253 1.00 37.44 174 GLU A CA 1
ATOM 1325 C C . GLU A 1 174 ? 60.837 2.180 -87.408 1.00 37.44 174 GLU A C 1
ATOM 1327 O O . GLU A 1 174 ? 59.701 2.641 -87.287 1.00 37.44 174 GLU A O 1
ATOM 1332 N N . GLU A 1 175 ? 61.400 1.836 -88.557 1.00 35.91 175 GLU A N 1
ATOM 1333 C CA . GLU A 1 175 ? 60.842 1.564 -89.862 1.00 35.91 175 GLU A CA 1
ATOM 1334 C C . GLU A 1 175 ? 59.540 0.750 -89.801 1.00 35.91 175 GLU A C 1
ATOM 1336 O O . GLU A 1 175 ? 59.451 -0.322 -89.206 1.00 35.91 175 GLU A O 1
ATOM 1341 N N . ILE A 1 176 ? 58.519 1.285 -90.467 1.00 40.66 176 ILE A N 1
ATOM 1342 C CA . ILE A 1 176 ? 57.220 0.653 -90.678 1.00 40.66 176 ILE A CA 1
ATOM 1343 C C . ILE A 1 176 ? 57.412 -0.538 -91.622 1.00 40.66 176 ILE A C 1
ATOM 1345 O O . ILE A 1 176 ? 57.688 -0.339 -92.805 1.00 40.66 176 ILE A O 1
ATOM 1349 N N . VAL A 1 177 ? 57.167 -1.759 -91.144 1.00 37.91 177 VAL A N 1
ATOM 1350 C CA . VAL A 1 177 ? 56.907 -2.912 -92.017 1.00 37.91 177 VAL A CA 1
ATOM 1351 C C . VAL A 1 177 ? 55.567 -3.534 -91.651 1.00 37.91 177 VAL A C 1
ATOM 1353 O O . VAL A 1 177 ? 55.365 -4.078 -90.569 1.00 37.91 177 VAL A O 1
ATOM 1356 N N . ALA A 1 178 ? 54.643 -3.416 -92.599 1.00 40.16 178 ALA A N 1
ATOM 1357 C CA . ALA A 1 178 ? 53.353 -4.074 -92.610 1.00 40.16 178 ALA A CA 1
ATOM 1358 C C . ALA A 1 178 ? 53.502 -5.561 -92.979 1.00 40.16 178 ALA A C 1
ATOM 1360 O O . ALA A 1 178 ? 54.148 -5.890 -93.971 1.00 40.16 178 ALA A O 1
ATOM 1361 N N . ALA A 1 179 ? 52.837 -6.433 -92.224 1.00 36.81 179 ALA A N 1
ATOM 1362 C CA . ALA A 1 179 ? 52.447 -7.785 -92.627 1.00 36.81 179 ALA A CA 1
ATOM 1363 C C . ALA A 1 179 ? 51.113 -8.075 -91.914 1.00 36.81 179 ALA A C 1
ATOM 1365 O O . ALA A 1 179 ? 51.043 -8.058 -90.691 1.00 36.81 179 ALA A O 1
ATOM 1366 N N . GLU A 1 180 ? 49.983 -7.952 -92.603 1.00 34.03 180 GLU A N 1
ATOM 1367 C CA . GLU A 1 180 ? 49.345 -8.990 -93.428 1.00 34.03 180 GLU A CA 1
ATOM 1368 C C . GLU A 1 180 ? 48.439 -9.921 -92.596 1.00 34.03 180 GLU A C 1
ATOM 1370 O O . GLU A 1 180 ? 48.876 -10.839 -91.916 1.00 34.03 180 GLU A O 1
ATOM 1375 N N . ALA A 1 181 ? 47.151 -9.563 -92.653 1.00 37.22 181 ALA A N 1
ATOM 1376 C CA . ALA A 1 181 ? 45.917 -10.342 -92.548 1.00 37.22 181 ALA A CA 1
ATOM 1377 C C . ALA A 1 181 ? 45.909 -11.723 -91.855 1.00 37.22 181 ALA A C 1
ATOM 1379 O O . ALA A 1 181 ? 46.412 -12.706 -92.391 1.00 37.22 181 ALA A O 1
ATOM 1380 N N . ALA A 1 182 ? 45.087 -11.828 -90.802 1.00 34.47 182 ALA A N 1
ATOM 1381 C CA . ALA A 1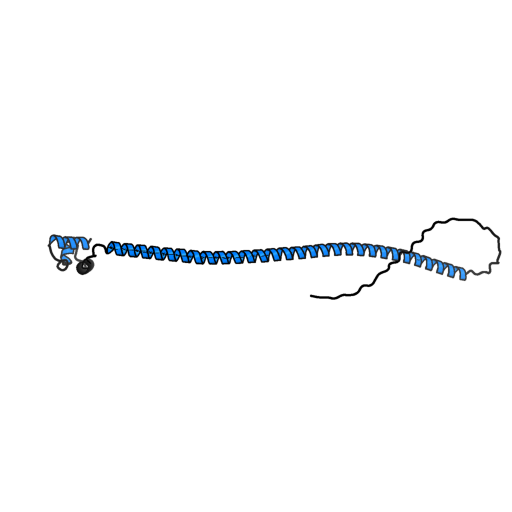 182 ? 44.198 -12.977 -90.599 1.00 34.47 182 ALA A CA 1
ATOM 1382 C C . ALA A 1 182 ? 43.009 -12.615 -89.685 1.00 34.47 182 ALA A C 1
ATOM 1384 O O . ALA A 1 182 ? 43.157 -12.449 -88.481 1.00 34.47 182 ALA A O 1
ATOM 1385 N N . GLU A 1 183 ? 41.819 -12.553 -90.271 1.00 40.00 183 GLU A N 1
ATOM 1386 C CA . GLU A 1 183 ? 40.511 -12.797 -89.643 1.00 40.00 183 GLU A CA 1
ATOM 1387 C C . GLU A 1 183 ? 39.657 -13.531 -90.707 1.00 40.00 183 GLU A C 1
ATOM 1389 O O . GLU A 1 183 ? 40.013 -13.416 -91.888 1.00 40.00 183 GLU A O 1
ATOM 1394 N N . PRO A 1 184 ? 38.556 -14.262 -90.393 1.00 51.69 184 PRO A N 1
ATOM 1395 C CA . PRO A 1 184 ? 37.683 -14.109 -89.214 1.00 51.69 184 PRO A CA 1
ATOM 1396 C C . PRO A 1 184 ? 37.062 -15.424 -88.654 1.00 51.69 184 PRO A C 1
ATOM 1398 O O . PRO A 1 184 ? 37.318 -16.519 -89.153 1.00 51.69 184 PRO A O 1
ATOM 1401 N N . SER A 1 185 ? 36.109 -15.244 -87.719 1.00 35.75 185 SER A N 1
ATOM 1402 C CA . SER A 1 185 ? 34.917 -16.080 -87.401 1.00 35.75 185 SER A CA 1
ATOM 1403 C C . SER A 1 185 ? 34.984 -16.854 -86.081 1.00 35.75 185 SER A C 1
ATOM 1405 O O . SER A 1 185 ? 35.987 -17.488 -85.791 1.00 35.75 185 SER A O 1
ATOM 1407 N N . HIS A 1 186 ? 33.936 -16.955 -85.263 1.00 32.66 186 HIS A N 1
ATOM 1408 C CA . HIS A 1 186 ? 32.596 -16.349 -85.178 1.00 32.66 186 HIS A CA 1
ATOM 1409 C C . HIS A 1 186 ? 32.019 -16.771 -83.804 1.00 32.66 186 HIS A C 1
ATOM 1411 O O . HIS A 1 186 ? 32.389 -17.847 -83.348 1.00 32.66 186 HIS A O 1
ATOM 1417 N N . SER A 1 187 ? 31.117 -15.942 -83.243 1.00 36.12 187 SER A N 1
ATOM 1418 C CA . SER A 1 187 ? 29.833 -16.249 -82.541 1.00 36.12 187 SER A CA 1
ATOM 1419 C C . SER A 1 187 ? 29.798 -17.314 -81.416 1.00 36.12 187 SER A C 1
ATOM 1421 O O . SER A 1 187 ? 30.569 -18.257 -81.394 1.00 36.12 187 SER A O 1
ATOM 1423 N N . ASP A 1 188 ? 28.967 -17.284 -80.375 1.00 34.72 188 ASP A N 1
ATOM 1424 C CA . ASP A 1 188 ? 27.724 -16.611 -79.962 1.00 34.72 188 ASP A CA 1
ATOM 1425 C C . ASP A 1 188 ? 27.799 -16.517 -78.413 1.00 34.72 188 ASP A C 1
ATOM 1427 O O . ASP A 1 188 ? 28.483 -17.326 -77.791 1.00 34.72 188 ASP A O 1
ATOM 1431 N N . GLY A 1 189 ? 27.242 -15.543 -77.692 1.00 36.94 189 GLY A N 1
ATOM 1432 C CA . GLY A 1 189 ? 25.826 -15.176 -77.616 1.00 36.94 189 GLY A CA 1
ATOM 1433 C C . GLY A 1 189 ? 25.235 -15.640 -76.265 1.00 36.94 189 GLY A C 1
ATOM 1434 O O . GLY A 1 189 ? 25.729 -16.600 -75.682 1.00 36.94 189 GLY A O 1
ATOM 1435 N N . VAL A 1 190 ? 24.166 -14.966 -75.817 1.00 39.81 190 VAL A N 1
ATOM 1436 C CA . VAL A 1 190 ? 23.345 -15.132 -74.585 1.00 39.81 190 VAL A CA 1
ATOM 1437 C C . VAL A 1 190 ? 23.677 -14.102 -73.488 1.00 39.81 190 VAL A C 1
ATOM 1439 O O . VAL A 1 190 ? 24.627 -14.253 -72.728 1.00 39.81 190 VAL A O 1
ATOM 1442 N N . ASP A 1 191 ? 23.066 -12.914 -73.530 1.00 37.94 191 ASP A N 1
ATOM 1443 C CA . ASP A 1 191 ? 21.727 -12.538 -73.011 1.00 37.94 191 ASP A CA 1
ATOM 1444 C C . ASP A 1 191 ? 21.559 -12.688 -71.490 1.00 37.94 191 ASP A C 1
ATOM 1446 O O . ASP A 1 191 ? 21.471 -13.788 -70.952 1.00 37.94 191 ASP A O 1
ATOM 1450 N N . THR A 1 192 ? 21.370 -11.566 -70.792 1.00 40.72 192 THR A N 1
ATOM 1451 C CA . THR A 1 192 ? 20.028 -11.217 -70.296 1.00 40.72 192 THR A CA 1
ATOM 1452 C C . THR A 1 192 ? 19.975 -9.781 -69.783 1.00 40.72 192 THR A C 1
ATOM 1454 O O . THR A 1 192 ? 20.631 -9.373 -68.828 1.00 40.72 192 THR A O 1
ATOM 1457 N N . ASP A 1 193 ? 19.130 -9.044 -70.482 1.00 39.84 193 ASP A N 1
ATOM 1458 C CA . ASP A 1 193 ? 18.414 -7.838 -70.113 1.00 39.84 193 ASP A CA 1
ATOM 1459 C C . ASP A 1 193 ? 17.662 -8.010 -68.773 1.00 39.84 193 ASP A C 1
ATOM 1461 O O . ASP A 1 193 ? 17.026 -9.044 -68.578 1.00 39.84 193 ASP A O 1
ATOM 1465 N N . THR A 1 194 ? 17.701 -7.023 -67.865 1.00 41.69 194 THR A N 1
ATOM 1466 C CA . THR A 1 194 ? 16.549 -6.577 -67.040 1.00 41.69 194 THR A CA 1
ATOM 1467 C C . THR A 1 194 ? 16.906 -5.285 -66.276 1.00 41.69 194 THR A C 1
ATOM 1469 O O . THR A 1 194 ? 17.766 -5.309 -65.392 1.00 41.69 194 THR A O 1
ATOM 1472 N N . PRO A 1 195 ? 16.202 -4.164 -66.517 1.00 50.22 195 PRO A N 1
ATOM 1473 C CA . PRO A 1 195 ? 16.247 -2.976 -65.674 1.00 50.22 195 PRO A CA 1
ATOM 1474 C C . PRO A 1 195 ? 15.121 -3.033 -64.628 1.00 50.22 195 PRO A C 1
ATOM 1476 O O . PRO A 1 195 ? 13.942 -3.001 -64.979 1.00 50.22 195 PRO A O 1
ATOM 1479 N N . VAL A 1 196 ? 15.447 -3.072 -63.332 1.00 42.34 196 VAL A N 1
ATOM 1480 C CA . VAL A 1 196 ? 14.432 -2.864 -62.282 1.00 42.34 196 VAL A CA 1
ATOM 1481 C C . VAL A 1 196 ? 14.388 -1.388 -61.915 1.00 42.34 196 VAL A C 1
ATOM 1483 O O . VAL A 1 196 ? 15.239 -0.853 -61.207 1.00 42.34 196 VAL A O 1
ATOM 1486 N N . GLN A 1 197 ? 13.351 -0.743 -62.435 1.00 47.38 197 GLN A N 1
ATOM 1487 C CA . GLN A 1 197 ? 12.840 0.547 -62.002 1.00 47.38 197 GLN A CA 1
ATOM 1488 C C . GLN A 1 197 ? 12.506 0.491 -60.502 1.00 47.38 197 GLN A C 1
ATOM 1490 O O . GLN A 1 197 ? 11.741 -0.369 -60.067 1.00 47.38 197 GLN A O 1
ATOM 1495 N N . HIS A 1 198 ? 13.019 1.435 -59.712 1.00 41.62 198 HIS A N 1
ATOM 1496 C CA . HIS A 1 198 ? 12.431 1.758 -58.414 1.00 41.62 198 HIS A CA 1
ATOM 1497 C C . HIS A 1 198 ? 11.710 3.098 -58.531 1.00 41.62 198 HIS A C 1
ATOM 1499 O O . HIS A 1 198 ? 12.290 4.173 -58.394 1.00 41.62 198 HIS A O 1
ATOM 1505 N N . ALA A 1 199 ? 10.421 3.002 -58.852 1.00 40.97 199 ALA A N 1
ATOM 1506 C CA . ALA A 1 199 ? 9.465 4.065 -58.624 1.00 40.97 199 ALA A CA 1
ATOM 1507 C C . ALA A 1 199 ? 9.234 4.174 -57.109 1.00 40.97 199 ALA A C 1
ATOM 1509 O O . ALA A 1 199 ? 8.682 3.263 -56.500 1.00 40.97 199 ALA A O 1
ATOM 1510 N N . MET A 1 200 ? 9.653 5.284 -56.505 1.00 47.28 200 MET A N 1
ATOM 1511 C CA . MET A 1 200 ? 9.179 5.698 -55.185 1.00 47.28 200 MET A CA 1
ATOM 1512 C C . MET A 1 200 ? 8.021 6.676 -55.405 1.00 47.28 200 MET A C 1
ATOM 1514 O O . MET A 1 200 ? 8.267 7.778 -55.905 1.00 47.28 200 MET A O 1
ATOM 1518 N N . PRO A 1 201 ? 6.767 6.328 -55.073 1.00 56.25 201 PRO A N 1
ATOM 1519 C CA . PRO A 1 201 ? 5.722 7.325 -54.968 1.00 56.25 201 PRO A CA 1
ATOM 1520 C C . PRO A 1 201 ? 5.871 8.076 -53.641 1.00 56.25 201 PRO A C 1
ATOM 1522 O O . PRO A 1 201 ? 5.967 7.492 -52.563 1.00 56.25 201 PRO A O 1
ATOM 1525 N N . PHE A 1 202 ? 5.878 9.400 -53.756 1.00 44.22 202 PHE A N 1
ATOM 1526 C CA . PHE A 1 202 ? 5.544 10.332 -52.688 1.00 44.22 202 PHE A CA 1
ATOM 1527 C C . PHE A 1 202 ? 4.184 9.970 -52.071 1.00 44.22 202 PHE A C 1
ATOM 1529 O O . PHE A 1 202 ? 3.221 9.792 -52.808 1.00 44.22 202 PHE A O 1
ATOM 1536 N N . HIS A 1 203 ? 4.081 10.014 -50.742 1.00 48.12 203 HIS A N 1
ATOM 1537 C CA . HIS A 1 203 ? 2.949 10.671 -50.090 1.00 48.12 203 HIS A CA 1
ATOM 1538 C C . HIS A 1 203 ? 3.397 11.307 -48.773 1.00 48.12 203 HIS A C 1
ATOM 1540 O O . HIS A 1 203 ? 3.842 10.640 -47.842 1.00 48.12 203 HIS A O 1
ATOM 1546 N N . ALA A 1 204 ? 3.289 12.632 -48.747 1.00 43.38 204 ALA A N 1
ATOM 1547 C CA . ALA A 1 204 ? 3.267 13.442 -47.549 1.00 43.38 204 ALA A CA 1
ATOM 1548 C C . ALA A 1 204 ? 1.826 13.534 -47.018 1.00 43.38 204 ALA A C 1
ATOM 1550 O O . ALA A 1 204 ? 0.891 13.546 -47.815 1.00 43.38 204 ALA A O 1
ATOM 1551 N N . ALA A 1 205 ? 1.739 13.642 -45.690 1.00 48.75 205 ALA A N 1
ATOM 1552 C CA . ALA A 1 205 ? 0.767 14.367 -44.867 1.00 48.75 205 ALA A CA 1
ATOM 1553 C C . ALA A 1 205 ? -0.748 14.209 -45.121 1.00 48.75 205 ALA A C 1
ATOM 1555 O O . ALA A 1 205 ? -1.271 14.664 -46.126 1.00 48.75 205 ALA A O 1
ATOM 1556 N N . ASP A 1 206 ? -1.436 13.710 -44.092 1.00 44.44 206 ASP A N 1
ATOM 1557 C CA . ASP A 1 206 ? -2.640 14.298 -43.476 1.00 44.44 206 ASP A CA 1
ATOM 1558 C C . ASP A 1 206 ? -2.768 13.630 -42.084 1.00 44.44 206 ASP A C 1
ATOM 1560 O O . ASP A 1 206 ? -2.513 12.437 -41.956 1.00 44.44 206 ASP A O 1
ATOM 1564 N N . GLY A 1 207 ? -3.019 14.284 -40.948 1.00 45.00 207 GLY A N 1
ATOM 1565 C CA . GLY A 1 207 ? -3.716 15.545 -40.739 1.00 45.00 207 GLY A CA 1
ATOM 1566 C C . GLY A 1 207 ? -5.217 15.302 -40.559 1.00 45.00 207 GLY A C 1
ATOM 1567 O O . GLY A 1 207 ? -5.934 15.418 -41.538 1.00 45.00 207 GLY A O 1
ATOM 1568 N N . ALA A 1 208 ? -5.669 14.955 -39.342 1.00 46.56 208 ALA A N 1
ATOM 1569 C CA . ALA A 1 208 ? -7.029 15.155 -38.782 1.00 46.56 208 ALA A CA 1
ATOM 1570 C C . ALA A 1 208 ? -7.172 14.303 -37.497 1.00 46.56 208 ALA A C 1
ATOM 1572 O O . ALA A 1 208 ? -6.850 13.121 -37.534 1.00 46.56 208 ALA A O 1
ATOM 1573 N N . SER A 1 209 ? -7.400 14.909 -36.320 1.00 46.31 209 SER A N 1
ATOM 1574 C CA . SER A 1 209 ? -8.728 15.069 -35.667 1.00 46.31 209 SER A CA 1
ATOM 1575 C C . SER A 1 209 ? -9.229 13.731 -35.088 1.00 46.31 209 SER A C 1
ATOM 1577 O O . SER A 1 209 ? -9.228 12.737 -35.796 1.00 46.31 209 SER A O 1
ATOM 1579 N N . GLU A 1 210 ? -9.619 13.570 -33.825 1.00 44.28 210 GLU A N 1
ATOM 1580 C CA . GLU A 1 210 ? -10.234 14.431 -32.800 1.00 44.28 210 GLU A CA 1
ATOM 1581 C C . GLU A 1 210 ? -9.779 14.008 -31.392 1.00 44.28 210 GLU A C 1
ATOM 1583 O O . GLU A 1 210 ? -9.366 12.835 -31.230 1.00 44.28 210 GLU A O 1
#

pLDDT: mean 79.94, std 21.46, range [32.66, 98.38]